Protein AF-A0A0F7PPX7-F1 (afdb_monomer)

Mean predicted aligned error: 21.43 Å

Radius of gyration: 35.52 Å; Cα contacts (8 Å, |Δi|>4): 28; chains: 1; bounding box: 47×93×106 Å

Secondary structure (DSSP, 8-state):
-----------------SS---HHHHHHHHHHHHHH-------------------------HHHHHHHHHHHHHHHHHHHHHHHHHHHHTT--SHHHHHHHHHHHHHHHHHHHHHHHHHHHHHHHHHHS--HHHHHHHHHHHHHHHHHHHHHHHHHHHHHHHHSS------------------------------

Structure (mmCIF, N/CA/C/O backbone):
data_AF-A0A0F7PPX7-F1
#
_entry.id   AF-A0A0F7PPX7-F1
#
loop_
_atom_site.group_PDB
_atom_site.id
_atom_site.type_symbol
_atom_site.label_atom_id
_atom_site.label_alt_id
_atom_site.label_comp_id
_atom_site.label_asym_id
_atom_site.label_entity_id
_atom_site.label_seq_id
_atom_site.pdbx_PDB_ins_code
_atom_site.Cartn_x
_atom_site.Cartn_y
_atom_site.Cartn_z
_atom_site.occupancy
_atom_site.B_iso_or_equiv
_atom_site.auth_seq_id
_atom_site.auth_comp_id
_atom_site.auth_asym_id
_atom_site.auth_atom_id
_atom_site.pdbx_PDB_model_num
ATOM 1 N N . MET A 1 1 ? 15.860 50.942 57.087 1.00 49.59 1 MET A N 1
ATOM 2 C CA . MET A 1 1 ? 14.834 50.223 56.306 1.00 49.59 1 MET A CA 1
ATOM 3 C C . MET A 1 1 ? 15.191 48.753 56.394 1.00 49.59 1 MET A C 1
ATOM 5 O O . MET A 1 1 ? 16.258 48.374 55.940 1.00 49.59 1 MET A O 1
ATOM 9 N N . THR A 1 2 ? 14.396 48.013 57.157 1.00 43.47 2 THR A N 1
ATOM 10 C CA . THR A 1 2 ? 14.582 46.624 57.598 1.00 43.47 2 THR A CA 1
ATOM 11 C C . THR A 1 2 ? 14.186 45.621 56.508 1.00 43.47 2 THR A C 1
ATOM 13 O O . THR A 1 2 ? 13.181 45.823 55.832 1.00 43.47 2 THR A O 1
ATOM 16 N N . GLU A 1 3 ? 14.984 44.558 56.364 1.00 50.16 3 GLU A N 1
ATOM 17 C CA . GLU A 1 3 ? 14.706 43.307 55.626 1.00 50.16 3 GLU A CA 1
ATOM 18 C C . GLU A 1 3 ? 13.514 42.525 56.256 1.00 50.16 3 GLU A C 1
ATOM 20 O O . GLU A 1 3 ? 12.959 43.005 57.249 1.00 50.16 3 GLU A O 1
ATOM 25 N N . PRO A 1 4 ? 13.224 41.244 55.919 1.00 62.56 4 PRO A N 1
ATOM 26 C CA . PRO A 1 4 ? 13.108 40.507 54.643 1.00 62.56 4 PRO A CA 1
ATOM 27 C C . PRO A 1 4 ? 11.756 39.729 54.549 1.00 62.56 4 PRO A C 1
ATOM 29 O O . PRO A 1 4 ? 11.087 39.496 55.550 1.00 62.56 4 PRO A O 1
ATOM 32 N N . PHE A 1 5 ? 11.389 39.206 53.375 1.00 45.06 5 PHE A N 1
ATOM 33 C CA . PHE A 1 5 ? 10.468 38.055 53.235 1.00 45.06 5 PHE A CA 1
ATOM 34 C C . PHE A 1 5 ? 11.113 37.110 52.202 1.00 45.06 5 PHE A C 1
ATOM 36 O O . PHE A 1 5 ? 11.475 37.561 51.122 1.00 45.06 5 PHE A O 1
ATOM 43 N N . GLY A 1 6 ? 11.437 35.841 52.475 1.00 41.47 6 GLY A N 1
ATOM 44 C CA . GLY A 1 6 ? 10.653 34.832 53.194 1.00 41.47 6 GLY A CA 1
ATOM 45 C C . GLY A 1 6 ? 9.751 34.134 52.168 1.00 41.47 6 GLY A C 1
ATOM 46 O O . GLY A 1 6 ? 8.756 34.711 51.762 1.00 41.47 6 GLY A O 1
ATOM 47 N N . CYS A 1 7 ? 10.211 33.055 51.530 1.00 36.91 7 CYS A N 1
ATOM 48 C CA . CYS A 1 7 ? 9.999 31.652 51.920 1.00 36.91 7 CYS A CA 1
ATOM 49 C C . CYS A 1 7 ? 8.775 31.017 51.225 1.00 36.91 7 CYS A C 1
ATOM 51 O O . CYS A 1 7 ? 7.658 31.480 51.395 1.00 36.91 7 CYS A O 1
ATOM 53 N N . ALA A 1 8 ? 9.065 29.936 50.487 1.00 42.56 8 ALA A N 1
ATOM 54 C CA . ALA A 1 8 ? 8.255 28.746 50.203 1.00 42.56 8 ALA A CA 1
ATOM 55 C C . ALA A 1 8 ? 6.807 28.891 49.694 1.00 42.56 8 ALA A C 1
ATOM 57 O O . ALA A 1 8 ? 5.928 29.393 50.378 1.00 42.56 8 ALA A O 1
ATOM 58 N N . ALA A 1 9 ? 6.508 28.225 48.576 1.00 41.75 9 ALA A N 1
ATOM 59 C CA . ALA A 1 9 ? 5.820 26.925 48.603 1.00 41.75 9 ALA A CA 1
ATOM 60 C C . ALA A 1 9 ? 5.460 26.483 47.178 1.00 41.75 9 ALA A C 1
ATOM 62 O O . ALA A 1 9 ? 5.083 27.289 46.331 1.00 41.75 9 ALA A O 1
ATOM 63 N N . GLY A 1 10 ? 5.610 25.182 46.928 1.00 43.91 10 GLY A N 1
ATOM 64 C CA . GLY A 1 10 ? 5.369 24.541 45.645 1.00 43.91 10 GLY A CA 1
ATOM 65 C C . GLY A 1 10 ? 3.962 24.781 45.108 1.00 43.91 10 GLY A C 1
ATOM 66 O O . GLY A 1 10 ? 2.959 24.492 45.762 1.00 43.91 10 GLY A O 1
ATOM 67 N N . ALA A 1 11 ? 3.908 25.253 43.867 1.00 44.56 11 ALA A N 1
ATOM 68 C CA . ALA A 1 11 ? 2.702 25.233 43.068 1.00 44.56 11 ALA A CA 1
ATOM 69 C C . ALA A 1 11 ? 2.398 23.784 42.651 1.00 44.56 11 ALA A C 1
ATOM 71 O O . ALA A 1 11 ? 2.952 23.249 41.698 1.00 44.56 11 ALA A O 1
ATOM 72 N N . MET A 1 12 ? 1.519 23.164 43.433 1.00 45.56 12 MET A N 1
ATOM 73 C CA . MET A 1 12 ? 0.316 22.504 42.930 1.00 45.56 12 MET A CA 1
ATOM 74 C C . MET A 1 12 ? 0.502 21.432 41.847 1.00 45.56 12 MET A C 1
ATOM 76 O O . MET A 1 12 ? 0.027 21.566 40.725 1.00 45.56 12 MET A O 1
ATOM 80 N N . LEU A 1 13 ? 1.013 20.269 42.259 1.00 44.41 13 LEU A N 1
ATOM 81 C CA . LEU A 1 13 ? 0.450 18.999 41.789 1.00 44.41 13 LEU A CA 1
ATOM 82 C C . LEU A 1 13 ? -0.869 18.765 42.541 1.00 44.41 13 LEU A C 1
ATOM 84 O O . LEU A 1 13 ? -0.959 17.949 43.454 1.00 44.41 13 LEU A O 1
ATOM 88 N N . SER A 1 14 ? -1.881 19.564 42.203 1.00 41.38 14 SER A N 1
ATOM 89 C CA . SER A 1 14 ? -3.249 19.346 42.658 1.00 41.38 14 SER A CA 1
ATOM 90 C C . SER A 1 14 ? -3.849 18.276 41.748 1.00 41.38 14 SER A C 1
ATOM 92 O O . SER A 1 14 ? -4.327 18.558 40.652 1.00 41.38 14 SER A O 1
ATOM 94 N N . GLY A 1 15 ? -3.713 17.013 42.156 1.00 45.09 15 GLY A N 1
ATOM 95 C CA . GLY A 1 15 ? -4.536 15.947 41.597 1.00 45.09 15 GLY A CA 1
ATOM 96 C C . GLY A 1 15 ? -6.001 16.246 41.929 1.00 45.09 15 GLY A C 1
ATOM 97 O O . GLY A 1 15 ? -6.271 16.612 43.074 1.00 45.09 15 GLY A O 1
ATOM 98 N N . PRO A 1 16 ? -6.941 16.132 40.976 1.00 51.34 16 PRO A N 1
ATOM 99 C CA . PRO A 1 16 ? -8.336 16.391 41.279 1.00 51.34 16 PRO A CA 1
ATOM 100 C C . PRO A 1 16 ? -8.866 15.319 42.236 1.00 51.34 16 PRO A C 1
ATOM 102 O O . PRO A 1 16 ? -8.587 14.123 42.089 1.00 51.34 16 PRO A O 1
ATOM 105 N N . ASP A 1 17 ? -9.591 15.816 43.233 1.00 47.56 17 ASP A N 1
ATOM 106 C CA . ASP A 1 17 ? -10.259 15.127 44.328 1.00 47.56 17 ASP A CA 1
ATOM 107 C C . ASP A 1 17 ? -10.767 13.718 43.993 1.00 47.56 17 ASP A C 1
ATOM 109 O O . ASP A 1 17 ? -11.531 13.491 43.055 1.00 47.56 17 ASP A O 1
ATOM 113 N N . ARG A 1 18 ? -10.386 12.753 44.837 1.00 52.31 18 ARG A N 1
ATOM 114 C CA . ARG A 1 18 ? -10.952 11.393 44.863 1.00 52.31 18 ARG A CA 1
ATOM 115 C C . ARG A 1 18 ? -12.233 11.295 45.704 1.00 52.31 18 ARG A C 1
ATOM 117 O O . ARG A 1 18 ? -12.802 10.215 45.814 1.00 52.31 18 ARG A O 1
ATOM 124 N N . SER A 1 19 ? -12.677 12.388 46.316 1.00 48.47 19 SER A N 1
ATOM 125 C CA . SER A 1 19 ? -13.784 12.420 47.271 1.00 48.47 19 SER A CA 1
ATOM 126 C C . SER A 1 19 ? -15.005 13.106 46.664 1.00 48.47 19 SER A C 1
ATOM 128 O O . SER A 1 19 ? -15.163 14.315 46.802 1.00 48.47 19 SER A O 1
ATOM 130 N N . GLY A 1 20 ? -15.868 12.344 45.989 1.00 51.75 20 GLY A N 1
ATOM 131 C CA . GLY A 1 20 ? -17.173 12.860 45.559 1.00 51.75 20 GLY A CA 1
ATOM 132 C C . GLY A 1 20 ? -17.738 12.312 44.254 1.00 51.75 20 GLY A C 1
ATOM 133 O O . GLY A 1 20 ? -18.811 12.755 43.864 1.00 51.75 20 GLY A O 1
ATOM 134 N N . LEU A 1 21 ? -17.064 11.377 43.577 1.00 53.59 21 LEU A N 1
ATOM 135 C CA . LEU A 1 21 ? -17.690 10.687 42.449 1.00 53.59 21 LEU A CA 1
ATOM 136 C C . LEU A 1 21 ? -18.801 9.790 42.996 1.00 53.59 21 LEU A C 1
ATOM 138 O O . LEU A 1 21 ? -18.541 8.849 43.748 1.00 53.59 21 LEU A O 1
ATOM 142 N N . ASP A 1 22 ? -20.033 10.128 42.639 1.00 69.38 22 ASP A N 1
ATOM 143 C CA . ASP A 1 22 ? -21.164 9.226 42.734 1.00 69.38 22 ASP A CA 1
ATOM 144 C C . ASP A 1 22 ? -20.874 7.941 41.942 1.00 69.38 22 ASP A C 1
ATOM 146 O O . ASP A 1 22 ? -20.002 7.887 41.070 1.00 69.38 22 ASP A O 1
ATOM 150 N N . GLU A 1 23 ? -21.584 6.864 42.272 1.00 67.88 23 GLU A N 1
ATOM 151 C CA . GLU A 1 23 ? -21.389 5.556 41.635 1.00 67.88 23 GLU A CA 1
ATOM 152 C C . GLU A 1 23 ? -21.507 5.646 40.102 1.00 67.88 23 GLU A C 1
ATOM 154 O O . GLU A 1 23 ? -20.736 5.016 39.378 1.00 67.88 23 GLU A O 1
ATOM 159 N N . ALA A 1 24 ? -22.381 6.530 39.609 1.00 70.00 24 ALA A N 1
ATOM 160 C CA . ALA A 1 24 ? -22.516 6.854 38.193 1.00 70.00 24 ALA A CA 1
ATOM 161 C C . ALA A 1 24 ? -21.246 7.497 37.599 1.00 70.00 24 ALA A C 1
ATOM 163 O O . ALA A 1 24 ? -20.754 7.030 36.571 1.00 70.00 24 ALA A O 1
ATOM 164 N N . GLY A 1 25 ? -20.657 8.502 38.257 1.00 74.94 25 GLY A N 1
ATOM 165 C CA . GLY A 1 25 ? -19.408 9.127 37.817 1.00 74.94 25 GLY A CA 1
ATOM 166 C C . GLY A 1 25 ? -18.203 8.180 37.860 1.00 74.94 25 GLY A C 1
ATOM 167 O O . GLY A 1 25 ? -17.293 8.286 37.033 1.00 74.94 25 GLY A O 1
ATOM 168 N N . LEU A 1 26 ? -18.197 7.210 38.781 1.00 80.81 26 LEU A N 1
ATOM 169 C CA . LEU A 1 26 ? -17.175 6.162 38.814 1.00 80.81 26 LEU A CA 1
ATOM 170 C C . LEU A 1 26 ? -17.301 5.216 37.610 1.00 80.81 26 LEU A C 1
ATOM 172 O O . LEU A 1 26 ? -16.290 4.888 36.987 1.00 80.81 26 LEU A O 1
ATOM 176 N N . ILE A 1 27 ? -18.528 4.810 37.265 1.00 74.00 27 ILE A N 1
ATOM 177 C CA . ILE A 1 27 ? -18.821 3.959 36.103 1.00 74.00 27 ILE A CA 1
ATOM 178 C C . ILE A 1 27 ? -18.429 4.671 34.808 1.00 74.00 27 ILE A C 1
ATOM 180 O O . ILE A 1 27 ? -17.763 4.071 33.968 1.00 74.00 27 ILE A O 1
ATOM 184 N N . ASP A 1 28 ? -18.772 5.949 34.663 1.00 76.75 28 ASP A N 1
ATOM 185 C CA . ASP A 1 28 ? -18.432 6.729 33.471 1.00 76.75 28 ASP A CA 1
ATOM 186 C C . ASP A 1 28 ? -16.924 6.842 33.270 1.00 76.75 28 ASP A C 1
ATOM 188 O O . ASP A 1 28 ? -16.418 6.607 32.170 1.00 76.75 28 ASP A O 1
ATOM 192 N N . ARG A 1 29 ? -16.181 7.080 34.352 1.00 77.12 29 ARG A N 1
ATOM 193 C CA . ARG A 1 29 ? -14.719 7.080 34.312 1.00 77.12 29 ARG A CA 1
ATOM 194 C C . ARG A 1 29 ? -14.150 5.707 33.958 1.00 77.12 29 ARG A C 1
ATOM 196 O O . ARG A 1 29 ? -13.167 5.622 33.226 1.00 77.12 29 ARG A O 1
ATOM 203 N N . LEU A 1 30 ? -14.734 4.627 34.475 1.00 81.31 30 LEU A N 1
ATOM 204 C CA . LEU A 1 30 ? -14.277 3.266 34.189 1.00 81.31 30 LEU A CA 1
ATOM 205 C C . LEU A 1 30 ? -14.528 2.894 32.724 1.00 81.31 30 LEU A C 1
ATOM 207 O O . LEU A 1 30 ? -13.676 2.287 32.085 1.00 81.31 30 LEU A O 1
ATOM 211 N N . VAL A 1 31 ? -15.666 3.317 32.180 1.00 80.56 31 VAL A N 1
ATOM 212 C CA . VAL A 1 31 ? -16.025 3.165 30.769 1.00 80.56 31 VAL A CA 1
ATOM 213 C C . VAL A 1 31 ? -15.066 3.950 29.874 1.00 80.56 31 VAL A C 1
ATOM 215 O O . VAL A 1 31 ? -14.591 3.403 28.881 1.00 80.56 31 VAL A O 1
ATOM 218 N N . GLU A 1 32 ? -14.729 5.194 30.227 1.00 81.31 32 GLU A N 1
ATOM 219 C CA . GLU A 1 32 ? -13.718 5.970 29.499 1.00 81.31 32 GLU A CA 1
ATOM 220 C C . GLU A 1 32 ? -12.344 5.301 29.535 1.00 81.31 32 GLU A C 1
ATOM 222 O O . GLU A 1 32 ? -11.688 5.202 28.500 1.00 81.31 32 GLU A O 1
ATOM 227 N N . LEU A 1 33 ? -11.925 4.783 30.693 1.00 81.75 33 LEU A N 1
ATOM 228 C CA . LEU A 1 33 ? -10.658 4.066 30.825 1.00 81.75 33 LEU A CA 1
ATOM 229 C C . LEU A 1 33 ? -10.640 2.783 29.987 1.00 81.75 33 LEU A C 1
ATOM 231 O O . LEU A 1 33 ? -9.661 2.536 29.295 1.00 81.75 33 LEU A O 1
ATOM 235 N N . VAL A 1 34 ? -11.718 1.995 29.994 1.00 79.31 34 VAL A N 1
ATOM 236 C CA . VAL A 1 34 ? -11.830 0.766 29.188 1.00 79.31 34 VAL A CA 1
ATOM 237 C C . VAL A 1 34 ? -11.832 1.071 27.690 1.00 79.31 34 VAL A C 1
ATOM 239 O O . VAL A 1 34 ? -11.237 0.331 26.917 1.00 79.31 34 VAL A O 1
ATOM 242 N N . LEU A 1 35 ? -12.454 2.174 27.274 1.00 77.19 35 LEU A N 1
ATOM 243 C CA . LEU A 1 35 ? -12.458 2.618 25.879 1.00 77.19 35 LEU A CA 1
ATOM 244 C C . LEU A 1 35 ? -11.145 3.243 25.416 1.00 77.19 35 LEU A C 1
ATOM 246 O O . LEU A 1 35 ? -10.868 3.252 24.218 1.00 77.19 35 LEU A O 1
ATOM 250 N N . ALA A 1 36 ? -10.373 3.802 26.343 1.00 77.19 36 ALA A N 1
ATOM 251 C CA . ALA A 1 36 ? -9.047 4.342 26.079 1.00 77.19 36 ALA A CA 1
ATOM 252 C C . ALA A 1 36 ? -7.972 3.247 25.998 1.00 77.19 36 ALA A C 1
ATOM 254 O O . ALA A 1 36 ? -6.875 3.509 25.507 1.00 77.19 36 ALA A O 1
ATOM 255 N N . LEU A 1 37 ? -8.267 2.029 26.462 1.00 72.25 37 LEU A N 1
ATOM 256 C CA . LEU A 1 37 ? -7.392 0.882 26.266 1.00 72.25 37 LEU A CA 1
ATOM 257 C C . LEU A 1 37 ? -7.496 0.424 24.808 1.00 72.25 37 LEU A C 1
ATOM 259 O O . LEU A 1 37 ? -8.439 -0.263 24.414 1.00 72.25 37 LEU A O 1
ATOM 263 N N . GLU A 1 38 ? -6.498 0.788 24.003 1.00 55.09 38 GLU A N 1
ATOM 264 C CA . GLU A 1 38 ? -6.235 0.073 22.757 1.00 55.09 38 GLU A CA 1
ATOM 265 C C . GLU A 1 38 ? -6.042 -1.420 23.076 1.00 55.09 38 GLU A C 1
ATOM 267 O O . GLU A 1 38 ? -5.430 -1.752 24.100 1.00 55.09 38 GLU A O 1
ATOM 272 N N . PRO A 1 39 ? -6.562 -2.347 22.251 1.00 53.06 39 PRO A N 1
ATOM 273 C CA . PRO A 1 39 ? -6.339 -3.763 22.478 1.00 53.06 39 PRO A CA 1
ATOM 274 C C . PRO A 1 39 ? -4.838 -4.034 22.400 1.00 53.06 39 PRO A C 1
ATOM 276 O O . PRO A 1 39 ? -4.240 -3.996 21.326 1.00 53.06 39 PRO A O 1
ATOM 279 N N . VAL A 1 40 ? -4.230 -4.309 23.554 1.00 46.12 40 VAL A N 1
ATOM 280 C CA . VAL A 1 40 ? -2.853 -4.783 23.627 1.00 46.12 40 VAL A CA 1
ATOM 281 C C . VAL A 1 40 ? -2.818 -6.110 22.884 1.00 46.12 40 VAL A C 1
ATOM 283 O O . VAL A 1 40 ? -3.388 -7.105 23.335 1.00 46.12 40 VAL A O 1
ATOM 286 N N . GLU A 1 41 ? -2.161 -6.134 21.727 1.00 49.94 41 GLU A N 1
ATOM 287 C CA . GLU A 1 41 ? -1.720 -7.381 21.119 1.00 49.94 41 GLU A CA 1
ATOM 288 C C . GLU A 1 41 ? -0.767 -8.044 22.116 1.00 49.94 41 GLU A C 1
ATOM 290 O O . GLU A 1 41 ? 0.419 -7.716 22.179 1.00 49.94 41 GLU A O 1
ATOM 295 N N . ILE A 1 42 ? -1.284 -8.965 22.935 1.00 47.66 42 ILE A N 1
ATOM 296 C CA . ILE A 1 42 ? -0.459 -9.841 23.764 1.00 47.66 42 ILE A CA 1
ATOM 297 C C . ILE A 1 42 ? 0.259 -10.778 22.794 1.00 47.66 42 ILE A C 1
ATOM 299 O O . ILE A 1 42 ? -0.177 -11.896 22.516 1.00 47.66 42 ILE A O 1
ATOM 303 N N . LYS A 1 43 ? 1.367 -10.296 22.233 1.00 44.19 43 LYS A N 1
ATOM 304 C CA . LYS A 1 43 ? 2.364 -11.142 21.600 1.00 44.19 43 LYS A CA 1
ATOM 305 C C . LYS A 1 43 ? 2.883 -12.053 22.702 1.00 44.19 43 LYS A C 1
ATOM 307 O O . LYS A 1 43 ? 3.613 -11.619 23.587 1.00 44.19 43 LYS A O 1
ATOM 312 N N . GLN A 1 44 ? 2.487 -13.321 22.656 1.00 45.16 44 GLN A N 1
ATOM 313 C CA . GLN A 1 44 ? 3.229 -14.396 23.299 1.00 45.16 44 GLN A CA 1
ATOM 314 C C . GLN A 1 44 ? 4.618 -14.444 22.645 1.00 45.16 44 GLN A C 1
ATOM 316 O O . GLN A 1 44 ? 4.854 -15.208 21.715 1.00 45.16 44 GLN A O 1
ATOM 321 N N . GLN A 1 45 ? 5.522 -13.564 23.063 1.00 38.72 45 GLN A N 1
ATOM 322 C CA . GLN A 1 45 ? 6.930 -13.632 22.711 1.00 38.72 45 GLN A CA 1
ATOM 323 C C . GLN A 1 45 ? 7.688 -13.994 23.976 1.00 38.72 45 GLN A C 1
ATOM 325 O O . GLN A 1 45 ? 7.671 -13.273 24.971 1.00 38.72 45 GLN A O 1
ATOM 330 N N . GLY A 1 46 ? 8.251 -15.200 23.922 1.00 38.09 46 GLY A N 1
ATOM 331 C CA . GLY A 1 46 ? 9.087 -15.773 24.955 1.00 38.09 46 GLY A CA 1
ATOM 332 C C . GLY A 1 46 ? 10.277 -14.883 25.288 1.00 38.09 46 GLY A C 1
ATOM 333 O O . GLY A 1 46 ? 10.699 -14.040 24.499 1.00 38.09 46 GLY A O 1
ATOM 334 N N . ALA A 1 47 ? 10.764 -15.118 26.499 1.00 45.38 47 ALA A N 1
ATOM 335 C CA . ALA A 1 47 ? 11.927 -14.512 27.105 1.00 45.38 47 ALA A CA 1
ATOM 336 C C . ALA A 1 47 ? 13.108 -14.366 26.136 1.00 45.38 47 ALA A C 1
ATOM 338 O O . ALA A 1 47 ? 13.570 -15.359 25.581 1.00 45.38 47 ALA A O 1
ATOM 339 N N . ASP A 1 48 ? 13.633 -13.148 26.030 1.00 38.53 48 ASP A N 1
ATOM 340 C CA . ASP A 1 48 ? 15.063 -12.943 26.225 1.00 38.53 48 ASP A CA 1
ATOM 341 C C . ASP A 1 48 ? 15.339 -11.529 26.758 1.00 38.53 48 ASP A C 1
ATOM 343 O O . ASP A 1 48 ? 14.528 -10.610 26.634 1.00 38.53 48 ASP A O 1
ATOM 347 N N . GLU A 1 49 ? 16.450 -11.429 27.464 1.00 43.78 49 GLU A N 1
ATOM 348 C CA . GLU A 1 49 ? 16.719 -10.552 28.596 1.00 43.78 49 GLU A CA 1
ATOM 349 C C . GLU A 1 49 ? 17.320 -9.179 28.213 1.00 43.78 49 GLU A C 1
ATOM 351 O O . GLU A 1 49 ? 18.122 -9.063 27.295 1.00 43.78 49 GLU A O 1
ATOM 356 N N . ALA A 1 50 ? 16.922 -8.157 28.986 1.00 47.75 50 ALA A N 1
ATOM 357 C CA . ALA A 1 50 ? 17.605 -6.903 29.345 1.00 47.75 50 ALA A CA 1
ATOM 358 C C . ALA A 1 50 ? 18.344 -6.045 28.288 1.00 47.75 50 ALA A C 1
ATOM 360 O O . ALA A 1 50 ? 19.440 -6.383 27.865 1.00 47.75 50 ALA A O 1
ATOM 361 N N . THR A 1 51 ? 17.868 -4.799 28.107 1.00 40.72 51 THR A N 1
ATOM 362 C CA . THR A 1 5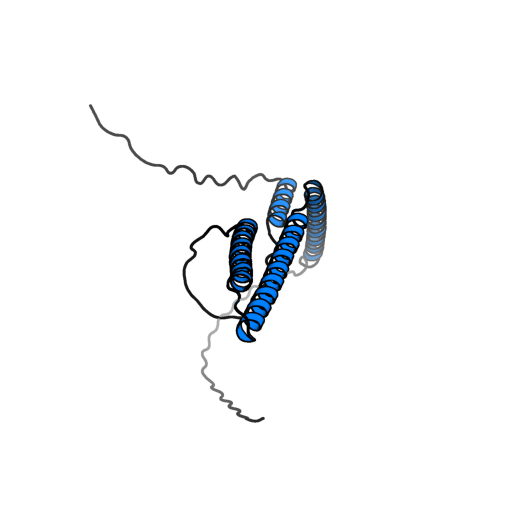1 ? 18.657 -3.569 28.377 1.00 40.72 51 THR A CA 1
ATOM 363 C C . THR A 1 51 ? 17.751 -2.335 28.545 1.00 40.72 51 THR A C 1
ATOM 365 O O . THR A 1 51 ? 17.082 -1.917 27.608 1.00 40.72 51 THR A O 1
ATOM 368 N N . ASP A 1 52 ? 17.748 -1.807 29.770 1.00 40.00 52 ASP A N 1
ATOM 369 C CA . ASP A 1 52 ? 17.871 -0.404 30.211 1.00 40.00 52 ASP A CA 1
ATOM 370 C C . ASP A 1 52 ? 17.175 0.771 29.465 1.00 40.00 52 ASP A C 1
ATOM 372 O O . ASP A 1 52 ? 17.505 1.108 28.330 1.00 40.00 52 ASP A O 1
ATOM 376 N N . GLY A 1 53 ? 16.317 1.492 30.210 1.00 33.81 53 GLY A N 1
ATOM 377 C CA . GLY A 1 53 ? 15.999 2.920 30.021 1.00 33.81 53 GLY A CA 1
ATOM 378 C C . GLY A 1 53 ? 14.652 3.285 29.361 1.00 33.81 53 GLY A C 1
ATOM 379 O O . GLY A 1 53 ? 14.504 3.124 28.150 1.00 33.81 53 GLY A O 1
ATOM 380 N N . PRO A 1 54 ? 13.678 3.892 30.082 1.00 44.44 54 PRO A N 1
ATOM 381 C CA . PRO A 1 54 ? 12.470 4.427 29.466 1.00 44.44 54 PRO A CA 1
ATOM 382 C C . PRO A 1 54 ? 12.764 5.819 28.898 1.00 44.44 54 PRO A C 1
ATOM 384 O O . PRO A 1 54 ? 12.519 6.842 29.539 1.00 44.44 54 PRO A O 1
ATOM 387 N N . VAL A 1 55 ? 13.274 5.883 27.670 1.00 47.19 55 VAL A N 1
ATOM 388 C CA . VAL A 1 55 ? 13.057 7.085 26.865 1.00 47.19 55 VAL A CA 1
ATOM 389 C C . VAL A 1 55 ? 11.644 6.953 26.313 1.00 47.19 55 VAL A C 1
ATOM 391 O O . VAL A 1 55 ? 11.417 6.208 25.362 1.00 47.19 55 VAL A O 1
ATOM 394 N N . SER A 1 56 ? 10.686 7.647 26.933 1.00 51.84 56 SER A N 1
ATOM 395 C CA . SER A 1 56 ? 9.382 7.927 26.322 1.00 51.84 56 SER A CA 1
ATOM 396 C C . SER A 1 56 ? 9.606 8.745 25.052 1.00 51.84 56 SER A C 1
ATOM 398 O O . SER A 1 56 ? 9.481 9.968 25.045 1.00 51.84 56 SER A O 1
ATOM 400 N N . ALA A 1 57 ? 9.984 8.072 23.970 1.00 50.03 57 ALA A N 1
ATOM 401 C CA . ALA A 1 57 ? 9.772 8.585 22.636 1.00 50.03 57 ALA A CA 1
ATOM 402 C C . ALA A 1 57 ? 8.256 8.541 22.382 1.00 50.03 57 ALA A C 1
ATOM 404 O O . ALA A 1 57 ? 7.625 7.531 22.709 1.00 50.03 57 ALA A O 1
ATOM 405 N N . PRO A 1 58 ? 7.647 9.609 21.838 1.00 47.78 58 PRO A N 1
ATOM 406 C CA . PRO A 1 58 ? 6.263 9.538 21.398 1.00 47.78 58 PRO A CA 1
ATOM 407 C C . PRO A 1 58 ? 6.163 8.385 20.400 1.00 47.78 58 PRO A C 1
ATOM 409 O O . PRO A 1 58 ? 6.897 8.363 19.410 1.00 47.78 58 PRO A O 1
ATOM 412 N N . VAL A 1 59 ? 5.308 7.405 20.698 1.00 57.44 59 VAL A N 1
ATOM 413 C CA . VAL A 1 59 ? 4.996 6.319 19.769 1.00 57.44 59 VAL A CA 1
ATOM 414 C C . VAL A 1 59 ? 4.519 6.999 18.484 1.00 57.44 59 VAL A C 1
ATOM 416 O O . VAL A 1 59 ? 3.523 7.723 18.537 1.00 57.44 59 VAL A O 1
ATOM 419 N N . PRO A 1 60 ? 5.256 6.886 17.365 1.00 54.06 60 PRO A N 1
ATOM 420 C CA . PRO A 1 60 ? 4.863 7.551 16.137 1.00 54.06 60 PRO A CA 1
ATOM 421 C C . PRO A 1 60 ? 3.497 7.013 15.737 1.00 54.06 60 PRO A C 1
ATOM 423 O O . PRO A 1 60 ? 3.303 5.797 15.667 1.00 54.06 60 PRO A O 1
ATOM 426 N N . GLU A 1 61 ? 2.555 7.922 15.501 1.00 55.50 61 GLU A N 1
ATOM 427 C CA . GLU A 1 61 ? 1.225 7.544 15.046 1.00 55.50 61 GLU A CA 1
ATOM 428 C C . GLU A 1 61 ? 1.367 6.640 13.806 1.00 55.50 61 GLU A C 1
ATOM 430 O O . GLU A 1 61 ? 2.133 6.967 12.887 1.00 55.50 61 GLU A O 1
ATOM 435 N N . PRO A 1 62 ? 0.669 5.490 13.757 1.00 62.22 62 PRO A N 1
ATOM 436 C CA . PRO A 1 62 ? 0.849 4.481 12.705 1.00 62.22 62 PRO A CA 1
ATOM 437 C C . PRO A 1 62 ? 0.597 5.044 11.295 1.00 62.22 62 PRO A C 1
ATOM 439 O O . PRO A 1 62 ? 1.134 4.554 10.299 1.00 62.22 62 PRO A O 1
ATOM 442 N N . THR A 1 63 ? -0.164 6.133 11.210 1.00 66.44 63 THR A N 1
ATOM 443 C CA . THR A 1 63 ? -0.450 6.905 10.000 1.00 66.44 63 THR A CA 1
ATOM 444 C C . THR A 1 63 ? 0.792 7.592 9.422 1.00 66.44 63 THR A C 1
ATOM 446 O O . THR A 1 63 ? 1.026 7.497 8.217 1.00 66.44 63 THR A O 1
ATOM 449 N N . LEU A 1 64 ? 1.635 8.211 10.256 1.00 73.62 64 LEU A N 1
ATOM 450 C CA . LEU A 1 64 ? 2.829 8.946 9.816 1.00 73.62 64 LEU A CA 1
ATOM 451 C C . LEU A 1 64 ? 3.904 8.009 9.251 1.00 73.62 64 LEU A C 1
ATOM 453 O O . LEU A 1 64 ? 4.575 8.335 8.266 1.00 73.62 64 LEU A O 1
ATOM 457 N N . LEU A 1 65 ? 4.041 6.815 9.837 1.00 81.25 65 LEU A N 1
ATOM 458 C CA . LEU A 1 65 ? 4.920 5.771 9.310 1.00 81.25 65 LEU A CA 1
ATOM 459 C C . LEU A 1 65 ? 4.420 5.265 7.953 1.00 81.25 65 LEU A C 1
ATOM 461 O O . LEU A 1 65 ? 5.200 5.217 7.003 1.00 81.25 65 LEU A O 1
ATOM 465 N N . ALA A 1 66 ? 3.121 4.974 7.826 1.00 84.38 66 ALA A N 1
ATOM 466 C CA . ALA A 1 66 ? 2.523 4.531 6.568 1.00 84.38 66 ALA A CA 1
ATOM 467 C C . ALA A 1 66 ? 2.677 5.571 5.439 1.00 84.38 66 ALA A C 1
ATOM 469 O O . ALA A 1 66 ? 2.963 5.213 4.295 1.00 84.38 66 ALA A O 1
ATOM 470 N N . GLU A 1 67 ? 2.539 6.863 5.745 1.00 88.06 67 GLU A N 1
ATOM 471 C CA . GLU A 1 67 ? 2.773 7.950 4.786 1.00 88.06 67 GLU A CA 1
ATOM 472 C C . GLU A 1 67 ? 4.239 8.055 4.353 1.00 88.06 67 GLU A C 1
ATOM 474 O O . GLU A 1 67 ? 4.524 8.234 3.165 1.00 88.06 67 GLU A O 1
ATOM 479 N N . SER A 1 68 ? 5.173 7.919 5.296 1.00 89.38 68 SER A N 1
ATOM 480 C CA . SER A 1 68 ? 6.609 7.887 5.003 1.00 89.38 68 SER A CA 1
ATOM 481 C C . SER A 1 68 ? 6.965 6.706 4.095 1.00 89.38 68 SER A C 1
ATOM 483 O O . SER A 1 68 ? 7.618 6.879 3.062 1.00 89.38 68 SER A O 1
ATOM 485 N N . THR A 1 69 ? 6.451 5.513 4.409 1.00 90.31 69 THR A N 1
ATOM 486 C CA . THR A 1 69 ? 6.639 4.316 3.584 1.00 90.31 69 THR A CA 1
ATOM 487 C C . THR A 1 69 ? 6.049 4.499 2.186 1.00 90.31 69 THR A C 1
ATOM 489 O O . THR A 1 69 ? 6.726 4.186 1.210 1.00 90.31 69 THR A O 1
ATOM 492 N N . ARG A 1 70 ? 4.850 5.082 2.046 1.00 91.75 70 ARG A N 1
ATOM 493 C CA . ARG A 1 70 ? 4.273 5.398 0.724 1.00 91.75 70 ARG A CA 1
ATOM 494 C C . ARG A 1 70 ? 5.140 6.355 -0.087 1.00 91.75 70 ARG A C 1
ATOM 496 O O . ARG A 1 70 ? 5.352 6.120 -1.272 1.00 91.75 70 ARG A O 1
ATOM 503 N N . LYS A 1 71 ? 5.670 7.415 0.533 1.00 94.31 71 LYS A N 1
ATOM 504 C CA . LYS A 1 71 ? 6.573 8.358 -0.152 1.00 94.31 71 LYS A CA 1
ATOM 505 C C . LYS A 1 71 ? 7.828 7.657 -0.666 1.00 94.31 71 LYS A C 1
ATOM 507 O O . LYS A 1 71 ? 8.234 7.896 -1.800 1.00 94.31 71 LYS A O 1
ATOM 512 N N . MET A 1 72 ? 8.416 6.781 0.142 1.00 95.44 72 MET A N 1
ATOM 513 C CA . MET A 1 72 ? 9.573 5.981 -0.257 1.00 95.44 72 MET A CA 1
ATOM 514 C C . MET A 1 72 ? 9.242 5.028 -1.418 1.00 95.44 72 MET A C 1
ATOM 516 O O . MET A 1 72 ? 9.994 4.980 -2.388 1.00 95.44 72 MET A O 1
ATOM 520 N N . LEU A 1 73 ? 8.108 4.320 -1.369 1.00 95.19 73 LEU A N 1
ATOM 521 C CA . LEU A 1 73 ? 7.667 3.430 -2.453 1.00 95.19 73 LEU A CA 1
ATOM 522 C C . LEU A 1 73 ? 7.446 4.190 -3.770 1.00 95.19 73 LEU A C 1
ATOM 524 O O . LEU A 1 73 ? 7.927 3.753 -4.817 1.00 95.19 73 LEU A O 1
ATOM 528 N N . ALA A 1 74 ? 6.833 5.375 -3.710 1.00 94.38 74 ALA A N 1
ATOM 529 C CA . ALA A 1 74 ? 6.653 6.242 -4.873 1.00 94.38 74 ALA A CA 1
ATOM 530 C C . ALA A 1 74 ? 7.993 6.711 -5.472 1.00 94.38 74 ALA A C 1
ATOM 532 O O . ALA A 1 74 ? 8.153 6.750 -6.693 1.00 94.38 74 ALA A O 1
ATOM 533 N N . GLN A 1 75 ? 8.982 7.029 -4.628 1.00 96.12 75 GLN A N 1
ATOM 534 C CA . GLN A 1 75 ? 10.334 7.368 -5.088 1.00 96.12 75 GLN A CA 1
ATOM 535 C C . GLN A 1 75 ? 11.016 6.176 -5.766 1.00 96.12 75 GLN A C 1
ATOM 537 O O . GLN A 1 75 ? 11.595 6.335 -6.840 1.00 96.12 75 GLN A O 1
ATOM 542 N N . MET A 1 76 ? 10.924 4.979 -5.179 1.00 95.31 76 MET A N 1
ATOM 543 C CA . MET A 1 76 ? 11.484 3.759 -5.770 1.00 95.31 76 MET A CA 1
ATOM 544 C C . MET A 1 76 ? 10.850 3.446 -7.127 1.00 95.31 76 MET A C 1
ATOM 546 O O . MET A 1 76 ? 11.571 3.135 -8.074 1.00 95.31 76 MET A O 1
ATOM 550 N N . ARG A 1 77 ? 9.526 3.591 -7.243 1.00 95.44 77 ARG A N 1
ATOM 551 C CA . ARG A 1 77 ? 8.795 3.448 -8.506 1.00 95.44 77 ARG A CA 1
ATOM 552 C C . ARG A 1 77 ? 9.319 4.413 -9.567 1.00 95.44 77 ARG A C 1
ATOM 554 O O . ARG A 1 77 ? 9.704 3.971 -10.642 1.00 95.44 77 ARG A O 1
ATOM 561 N N . ALA A 1 78 ? 9.441 5.700 -9.238 1.00 96.38 78 ALA A N 1
ATOM 562 C CA . ALA A 1 78 ? 9.946 6.708 -10.170 1.00 96.38 78 ALA A CA 1
ATOM 563 C C . ALA A 1 78 ? 11.382 6.422 -10.649 1.00 96.38 78 ALA A C 1
ATOM 565 O O . ALA A 1 78 ? 11.707 6.650 -11.815 1.00 96.38 78 ALA A O 1
ATOM 566 N N . VAL A 1 79 ? 12.248 5.912 -9.765 1.00 97.38 79 VAL A N 1
ATOM 567 C CA . VAL A 1 79 ? 13.604 5.487 -10.140 1.00 97.38 79 VAL A CA 1
ATOM 568 C C . VAL A 1 79 ? 13.544 4.294 -11.093 1.00 97.38 79 VAL A C 1
ATOM 570 O O . VAL A 1 79 ? 14.168 4.338 -12.147 1.00 97.38 79 VAL A O 1
ATOM 573 N N . LEU A 1 80 ? 12.771 3.260 -10.765 1.00 94.62 80 LEU A N 1
ATOM 574 C CA . LEU A 1 80 ? 12.646 2.054 -11.587 1.00 94.62 80 LEU A CA 1
ATOM 575 C C . LEU A 1 80 ? 12.032 2.337 -12.965 1.00 94.62 80 LEU A C 1
ATOM 577 O O . LEU A 1 80 ? 12.525 1.812 -13.961 1.00 94.62 80 LEU A O 1
ATOM 581 N N . ASP A 1 81 ? 11.030 3.213 -13.042 1.00 93.88 81 ASP A N 1
ATOM 582 C CA . ASP A 1 81 ? 10.429 3.652 -14.306 1.00 93.88 81 ASP A CA 1
ATOM 583 C C . ASP A 1 81 ? 11.452 4.390 -15.179 1.00 93.88 81 ASP A C 1
ATOM 585 O O . ASP A 1 81 ? 11.538 4.170 -16.390 1.00 93.88 81 ASP A O 1
ATOM 589 N N . ARG A 1 82 ? 12.288 5.233 -14.561 1.00 95.00 82 ARG A N 1
ATOM 590 C CA . ARG A 1 82 ? 13.372 5.927 -15.260 1.00 95.00 82 ARG A CA 1
ATOM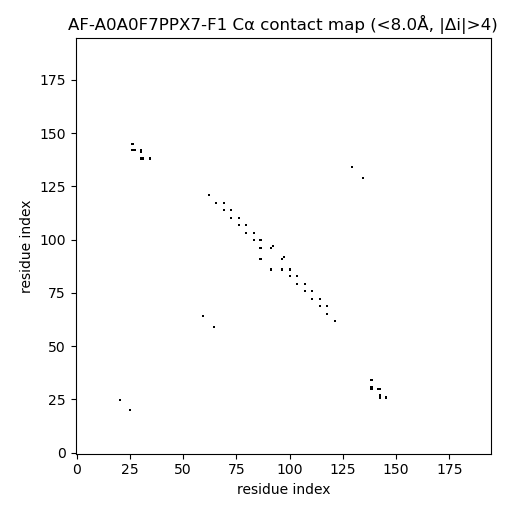 591 C C . ARG A 1 82 ? 14.443 4.960 -15.757 1.00 95.00 82 ARG A C 1
ATOM 593 O O . ARG A 1 82 ? 14.922 5.126 -16.876 1.00 95.00 82 ARG A O 1
ATOM 600 N N . GLU A 1 83 ? 14.815 3.965 -14.956 1.00 92.75 83 GLU A N 1
ATOM 601 C CA . GLU A 1 83 ? 15.785 2.939 -15.349 1.00 92.75 83 GLU A CA 1
ATOM 602 C C . GLU A 1 83 ? 15.248 2.069 -16.495 1.00 92.75 83 GLU A C 1
ATOM 604 O O . GLU A 1 83 ? 15.972 1.822 -17.458 1.00 92.75 83 GLU A O 1
ATOM 609 N N . ALA A 1 84 ? 13.971 1.676 -16.452 1.00 89.94 84 ALA A N 1
ATOM 610 C CA . ALA A 1 84 ? 13.323 0.949 -17.542 1.00 89.94 84 ALA A CA 1
ATOM 611 C C . ALA A 1 84 ? 13.290 1.774 -18.839 1.00 89.94 84 ALA A C 1
ATOM 613 O O . ALA A 1 84 ? 13.643 1.269 -19.906 1.00 89.94 84 ALA A O 1
ATOM 614 N N . ALA A 1 85 ? 12.928 3.059 -18.746 1.00 90.81 85 ALA A N 1
ATOM 615 C CA . ALA A 1 85 ? 12.944 3.971 -19.887 1.00 90.81 85 ALA A CA 1
ATOM 616 C C . ALA A 1 85 ? 14.360 4.157 -20.454 1.00 90.81 85 ALA A C 1
ATOM 618 O O . ALA A 1 85 ? 14.535 4.179 -21.672 1.00 90.81 85 ALA A O 1
ATOM 619 N N . ARG A 1 86 ? 15.376 4.242 -19.584 1.00 92.44 86 ARG A N 1
ATOM 620 C CA . ARG A 1 86 ? 16.782 4.348 -19.990 1.00 92.44 86 ARG A CA 1
ATOM 621 C C . ARG A 1 86 ? 17.238 3.105 -20.756 1.00 92.44 86 ARG A C 1
ATOM 623 O O . ARG A 1 86 ? 17.773 3.241 -21.848 1.00 92.44 86 ARG A O 1
ATOM 630 N N . LEU A 1 87 ? 16.965 1.907 -20.236 1.00 88.38 87 LEU A N 1
ATOM 631 C CA . LEU A 1 87 ? 17.322 0.645 -20.901 1.00 88.38 87 LEU A CA 1
ATOM 632 C C . LEU A 1 87 ? 16.653 0.492 -22.278 1.00 88.38 87 LEU A C 1
ATOM 634 O O . LEU A 1 87 ? 17.252 -0.066 -23.197 1.00 88.38 87 LEU A O 1
ATOM 638 N N . GLY A 1 88 ? 15.432 1.012 -22.435 1.00 83.88 88 GLY A N 1
ATOM 639 C CA . GLY A 1 88 ? 14.746 1.057 -23.728 1.00 83.88 88 GLY A CA 1
ATOM 640 C C . GLY A 1 88 ? 15.315 2.095 -24.704 1.00 83.88 88 GLY A C 1
ATOM 641 O O . GLY A 1 88 ? 15.314 1.854 -25.908 1.00 83.88 88 GLY A O 1
ATOM 642 N N . ALA A 1 89 ? 15.813 3.233 -24.209 1.00 84.75 89 ALA A N 1
ATOM 643 C CA . ALA A 1 89 ? 16.369 4.311 -25.033 1.00 84.75 89 ALA A CA 1
ATOM 644 C C . ALA A 1 89 ? 17.824 4.066 -25.461 1.00 84.75 89 ALA A C 1
ATOM 646 O O . ALA A 1 89 ? 18.194 4.408 -26.583 1.00 84.75 89 ALA A O 1
ATOM 647 N N . ASP A 1 90 ? 18.633 3.446 -24.600 1.00 85.00 90 ASP A N 1
ATOM 648 C CA . ASP A 1 90 ? 20.053 3.177 -24.861 1.00 85.00 90 ASP A CA 1
ATOM 649 C C . ASP A 1 90 ? 20.266 2.065 -25.905 1.00 85.00 90 ASP A C 1
ATOM 651 O O . ASP A 1 90 ? 21.404 1.742 -26.246 1.00 85.00 90 ASP A O 1
ATOM 655 N N . GLY A 1 91 ? 19.186 1.452 -26.409 1.00 76.38 91 GLY A N 1
ATOM 656 C CA . GLY A 1 91 ? 19.266 0.348 -27.366 1.00 76.38 91 GLY A CA 1
ATOM 657 C C . GLY A 1 91 ? 20.052 -0.837 -26.807 1.00 76.38 91 GLY A C 1
ATOM 658 O O . GLY A 1 91 ? 20.694 -1.564 -27.562 1.00 76.38 91 GLY A O 1
ATOM 659 N N . THR A 1 92 ? 20.070 -1.003 -25.477 1.00 76.38 92 THR A N 1
ATOM 660 C CA . THR A 1 92 ? 20.768 -2.116 -24.833 1.00 76.38 92 THR A CA 1
ATOM 661 C C . THR A 1 92 ? 20.055 -3.418 -25.164 1.00 76.38 92 THR A C 1
ATOM 663 O O . THR A 1 92 ? 19.096 -3.819 -24.512 1.00 76.38 92 THR A O 1
ATOM 666 N N . GLU A 1 93 ? 20.513 -4.066 -26.228 1.00 77.88 93 GLU A N 1
ATOM 667 C CA . GLU A 1 93 ? 19.983 -5.334 -26.703 1.00 77.88 93 GLU A CA 1
ATOM 668 C C . GLU A 1 93 ? 20.817 -6.498 -26.163 1.00 77.88 93 GLU A C 1
ATOM 670 O O . GLU A 1 93 ? 22.049 -6.476 -26.143 1.00 77.88 93 GLU A O 1
ATOM 675 N N . GLY A 1 94 ? 20.132 -7.543 -25.707 1.00 87.25 94 GLY A N 1
ATOM 676 C CA . GLY A 1 94 ? 20.762 -8.771 -25.241 1.00 87.25 94 GLY A CA 1
ATOM 677 C C . GLY A 1 94 ? 20.094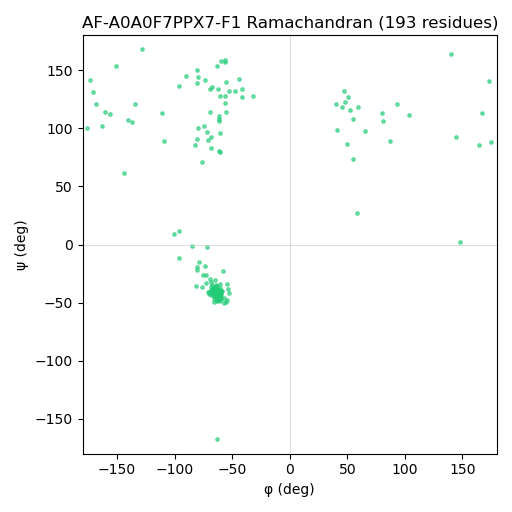 -9.347 -24.002 1.00 87.25 94 GLY A C 1
ATOM 678 O O . GLY A 1 94 ? 19.341 -8.679 -23.296 1.00 87.25 94 GLY A O 1
ATOM 679 N N . LYS A 1 95 ? 20.400 -10.616 -23.720 1.00 89.75 95 LYS A N 1
ATOM 680 C CA . LYS A 1 95 ? 19.797 -11.370 -22.613 1.00 89.75 95 LYS A CA 1
ATOM 681 C C . LYS A 1 95 ? 19.902 -10.635 -21.269 1.00 89.75 95 LYS A C 1
ATOM 683 O O . LYS A 1 95 ? 18.926 -10.582 -20.539 1.00 89.75 95 LYS A O 1
ATOM 688 N N . ALA A 1 96 ? 21.048 -10.017 -20.979 1.00 89.44 96 ALA A N 1
ATOM 689 C CA . ALA A 1 96 ? 21.256 -9.287 -19.729 1.00 89.44 96 ALA A CA 1
ATOM 690 C C . ALA A 1 96 ? 20.326 -8.070 -19.577 1.00 89.44 96 ALA A C 1
ATOM 692 O O . ALA A 1 96 ? 19.821 -7.827 -18.486 1.00 89.44 96 ALA A O 1
ATOM 693 N N . ALA A 1 97 ? 20.067 -7.331 -20.660 1.00 88.50 97 ALA A N 1
ATOM 694 C CA . ALA A 1 97 ? 19.142 -6.201 -20.635 1.00 88.50 97 ALA A CA 1
ATOM 695 C C . ALA A 1 97 ? 17.691 -6.677 -20.465 1.00 88.50 97 ALA A C 1
ATOM 697 O O . ALA A 1 97 ? 16.946 -6.120 -19.663 1.00 88.50 97 ALA A O 1
ATOM 698 N N . VAL A 1 98 ? 17.312 -7.769 -21.139 1.00 91.00 98 VAL A N 1
ATOM 699 C CA . VAL A 1 98 ? 15.995 -8.405 -20.968 1.00 91.00 98 VAL A CA 1
ATOM 700 C C . VAL A 1 98 ? 15.800 -8.898 -19.529 1.00 91.00 98 VAL A C 1
ATOM 702 O O . VAL A 1 98 ? 14.753 -8.649 -18.934 1.00 91.00 98 VAL A O 1
ATOM 705 N N . ASP A 1 99 ? 16.815 -9.534 -18.942 1.00 94.38 99 ASP A N 1
ATOM 706 C CA . ASP A 1 99 ? 16.787 -10.005 -17.555 1.00 94.38 99 ASP A CA 1
ATOM 707 C C . ASP A 1 99 ? 16.660 -8.827 -16.564 1.00 94.38 99 ASP A C 1
ATOM 709 O O . ASP A 1 99 ? 15.909 -8.912 -15.590 1.00 94.38 99 ASP A O 1
ATOM 713 N N . GLN A 1 100 ? 17.334 -7.699 -16.826 1.00 92.75 100 GLN A N 1
ATOM 714 C CA . GLN A 1 100 ? 17.211 -6.477 -16.021 1.00 92.75 100 GLN A CA 1
ATOM 715 C C . GLN A 1 100 ? 15.815 -5.853 -16.118 1.00 92.75 100 GLN A C 1
ATOM 717 O O . GLN A 1 100 ? 15.234 -5.511 -15.090 1.00 92.75 100 GLN A O 1
ATOM 722 N N . VAL A 1 101 ? 15.240 -5.757 -17.319 1.00 93.44 101 VAL A N 1
ATOM 723 C CA . VAL A 1 101 ? 13.863 -5.270 -17.507 1.00 93.44 101 VAL A CA 1
ATOM 724 C C . VAL A 1 101 ? 12.860 -6.186 -16.798 1.00 93.44 101 VAL A C 1
ATOM 726 O O . VAL A 1 101 ? 11.953 -5.698 -16.124 1.00 93.44 101 VAL A O 1
ATOM 729 N N . ALA A 1 102 ? 13.047 -7.507 -16.864 1.00 95.25 102 ALA A N 1
ATOM 730 C CA . ALA A 1 102 ? 12.204 -8.466 -16.151 1.00 95.25 102 ALA A CA 1
ATOM 731 C C . ALA A 1 102 ? 12.313 -8.324 -14.620 1.00 95.25 102 ALA A C 1
ATOM 733 O O . ALA A 1 102 ? 11.307 -8.414 -13.911 1.00 95.25 102 ALA A O 1
ATOM 734 N N . LEU A 1 103 ? 13.518 -8.070 -14.099 1.00 97.12 103 LEU A N 1
ATOM 735 C CA . LEU A 1 103 ? 13.736 -7.796 -12.678 1.00 97.12 103 LEU A CA 1
ATOM 736 C C . LEU A 1 103 ? 13.057 -6.491 -12.240 1.00 97.12 103 LEU A C 1
ATOM 738 O O . LEU A 1 103 ? 12.418 -6.461 -11.185 1.00 97.12 103 LEU A O 1
ATOM 742 N N . ILE A 1 104 ? 13.164 -5.432 -13.048 1.00 94.19 104 ILE A N 1
ATOM 743 C CA . ILE A 1 104 ? 12.497 -4.151 -12.789 1.00 94.19 104 ILE A CA 1
ATOM 744 C C . ILE A 1 104 ? 10.979 -4.351 -12.755 1.00 94.19 104 ILE A C 1
ATOM 746 O O . ILE A 1 104 ? 10.347 -3.964 -11.775 1.00 94.19 104 ILE A O 1
ATOM 750 N N . ALA A 1 105 ? 10.406 -5.038 -13.747 1.00 96.19 105 ALA A N 1
ATOM 751 C CA . ALA A 1 105 ? 8.972 -5.322 -13.802 1.00 96.19 105 ALA A CA 1
ATOM 752 C C . ALA A 1 105 ? 8.478 -6.081 -12.557 1.00 96.19 105 ALA A C 1
ATOM 754 O O . ALA A 1 105 ? 7.497 -5.681 -11.933 1.00 96.19 105 ALA A O 1
ATOM 755 N N . ARG A 1 106 ? 9.204 -7.123 -12.126 1.00 97.62 106 ARG A N 1
ATOM 756 C CA . ARG A 1 106 ? 8.875 -7.870 -10.898 1.00 97.62 106 ARG A CA 1
ATOM 757 C C . ARG A 1 106 ? 8.968 -6.998 -9.642 1.00 97.62 106 ARG A C 1
ATOM 759 O O . ARG A 1 106 ? 8.208 -7.182 -8.694 1.00 97.62 106 ARG A O 1
ATOM 766 N N . THR A 1 107 ? 9.922 -6.072 -9.607 1.00 97.00 107 THR A N 1
ATOM 767 C CA . THR A 1 107 ? 10.098 -5.170 -8.462 1.00 97.00 107 THR A CA 1
ATOM 768 C C . THR A 1 107 ? 8.966 -4.148 -8.390 1.00 97.00 107 THR A C 1
ATOM 770 O O . THR A 1 107 ? 8.447 -3.911 -7.303 1.00 97.00 107 THR A O 1
ATOM 773 N N . LEU A 1 108 ? 8.536 -3.605 -9.532 1.00 96.31 108 LEU A N 1
ATOM 774 C CA . LEU A 1 108 ? 7.371 -2.721 -9.624 1.00 96.31 108 LEU A CA 1
ATOM 775 C C . LEU A 1 108 ? 6.091 -3.427 -9.165 1.00 96.31 108 LEU A C 1
ATOM 777 O O . LEU A 1 108 ? 5.371 -2.891 -8.330 1.00 96.31 108 LEU A O 1
ATOM 781 N N . GLU A 1 109 ? 5.870 -4.671 -9.596 1.00 97.50 109 GLU A N 1
ATOM 782 C CA . GLU A 1 109 ? 4.731 -5.473 -9.133 1.00 97.50 109 GLU A CA 1
ATOM 783 C C . GLU A 1 109 ? 4.749 -5.667 -7.606 1.00 97.50 109 GLU A C 1
ATOM 785 O O . GLU A 1 109 ? 3.719 -5.572 -6.939 1.00 97.50 109 GLU A O 1
ATOM 790 N N . LYS A 1 110 ? 5.930 -5.889 -7.016 1.00 97.88 110 LYS A N 1
ATOM 791 C CA . LYS A 1 110 ? 6.068 -5.999 -5.559 1.00 97.88 110 LYS A CA 1
ATOM 792 C C . LYS A 1 110 ? 5.799 -4.671 -4.846 1.00 97.88 110 LYS A C 1
ATOM 794 O O . LYS A 1 110 ? 5.249 -4.683 -3.746 1.00 97.88 110 LYS A O 1
ATOM 799 N N . ILE A 1 111 ? 6.172 -3.541 -5.446 1.00 95.81 111 ILE A N 1
ATOM 800 C CA . ILE A 1 111 ? 5.823 -2.212 -4.929 1.00 95.81 111 ILE A CA 1
ATOM 801 C C . ILE A 1 111 ? 4.302 -2.033 -4.939 1.00 95.81 111 ILE A C 1
ATOM 803 O O . ILE A 1 111 ? 3.748 -1.697 -3.896 1.00 95.81 111 ILE A O 1
ATOM 807 N N . ASP A 1 112 ? 3.624 -2.368 -6.040 1.00 95.69 112 ASP A N 1
ATOM 808 C CA . ASP A 1 112 ? 2.160 -2.288 -6.133 1.00 95.69 112 ASP A CA 1
ATOM 809 C C . ASP A 1 112 ? 1.471 -3.188 -5.079 1.00 95.69 112 ASP A C 1
ATOM 811 O O . ASP A 1 112 ? 0.497 -2.785 -4.437 1.00 95.69 112 ASP A O 1
ATOM 815 N N . GLN A 1 113 ? 2.002 -4.394 -4.829 1.00 96.06 113 GLN A N 1
ATOM 816 C CA . GLN A 1 113 ? 1.516 -5.276 -3.756 1.00 96.06 113 GLN A CA 1
ATOM 817 C C . GLN A 1 113 ? 1.655 -4.632 -2.368 1.00 96.06 113 GLN A C 1
ATOM 819 O O . GLN A 1 113 ? 0.727 -4.699 -1.561 1.00 96.06 113 GLN A O 1
ATOM 824 N N . MET A 1 114 ? 2.791 -3.992 -2.077 1.00 94.50 114 MET A N 1
ATOM 825 C CA . MET A 1 114 ? 3.003 -3.304 -0.798 1.00 94.50 114 MET A CA 1
ATOM 826 C C . MET A 1 114 ? 2.097 -2.076 -0.649 1.00 94.50 114 MET A C 1
ATOM 828 O O . MET A 1 114 ? 1.522 -1.877 0.419 1.00 94.50 114 MET A O 1
ATOM 832 N N . GLU A 1 115 ? 1.916 -1.281 -1.707 1.00 93.88 115 GLU A N 1
ATOM 833 C CA . GLU A 1 115 ? 1.002 -0.132 -1.702 1.00 93.88 115 GLU A CA 1
ATOM 834 C C . GLU A 1 115 ? -0.436 -0.565 -1.398 1.00 93.88 115 GLU A C 1
ATOM 836 O O . GLU A 1 115 ? -1.110 0.059 -0.571 1.00 93.88 115 GLU A O 1
ATOM 841 N N . ARG A 1 116 ? -0.878 -1.682 -1.990 1.00 94.00 116 ARG A N 1
ATOM 842 C CA . ARG A 1 116 ? -2.189 -2.273 -1.712 1.00 94.00 116 ARG A CA 1
ATOM 843 C C . ARG A 1 116 ? -2.335 -2.705 -0.253 1.00 94.00 116 ARG A C 1
ATOM 845 O O . ARG A 1 116 ? -3.342 -2.376 0.366 1.00 94.00 116 ARG A O 1
ATOM 852 N N . LEU A 1 117 ? -1.332 -3.372 0.319 1.00 92.88 117 LEU A N 1
ATOM 853 C CA . LEU A 1 117 ? -1.362 -3.783 1.729 1.00 92.88 117 LEU A CA 1
ATOM 854 C C . LEU A 1 117 ? -1.444 -2.582 2.680 1.00 92.88 117 LEU A C 1
ATOM 856 O O . LEU A 1 117 ? -2.221 -2.609 3.631 1.00 92.88 117 LEU A O 1
ATOM 860 N N . ILE A 1 118 ? -0.696 -1.507 2.406 1.00 90.62 118 ILE A N 1
ATOM 861 C CA . ILE A 1 118 ? -0.745 -0.276 3.211 1.00 90.62 118 ILE A CA 1
ATOM 862 C C . ILE A 1 118 ? -2.111 0.413 3.068 1.00 90.62 118 ILE A C 1
ATOM 864 O O . ILE A 1 118 ? -2.630 0.977 4.031 1.00 90.62 118 ILE A O 1
ATOM 868 N N . ALA A 1 119 ? -2.712 0.404 1.875 1.00 89.12 119 ALA A N 1
ATOM 869 C CA . ALA A 1 119 ? -4.061 0.931 1.664 1.00 89.12 119 ALA A CA 1
ATOM 870 C C . ALA A 1 119 ? -5.125 0.122 2.426 1.00 89.12 119 ALA A C 1
ATOM 872 O O . ALA A 1 119 ? -5.979 0.711 3.088 1.00 89.12 119 ALA A O 1
ATOM 873 N N . GLU A 1 120 ? -5.046 -1.209 2.393 1.00 89.25 120 GLU A N 1
ATOM 874 C CA . GLU A 1 120 ? -5.946 -2.103 3.131 1.00 89.25 120 GLU A CA 1
ATOM 875 C C . GLU A 1 120 ? -5.778 -1.969 4.653 1.00 89.25 120 GLU A C 1
ATOM 877 O O . GLU A 1 120 ? -6.756 -2.027 5.399 1.00 89.25 120 GLU A O 1
ATOM 882 N N . ASP A 1 121 ? -4.552 -1.780 5.136 1.00 86.00 121 ASP A N 1
ATOM 883 C CA . ASP A 1 121 ? -4.273 -1.547 6.554 1.00 86.00 121 ASP A CA 1
ATOM 884 C C . ASP A 1 121 ? -4.805 -0.192 7.044 1.00 86.00 121 ASP A C 1
ATOM 886 O O . ASP A 1 121 ? -5.450 -0.116 8.092 1.00 86.00 121 ASP A O 1
ATOM 890 N N . GLN A 1 122 ? -4.657 0.868 6.241 1.00 84.62 122 GLN A N 1
ATOM 891 C CA . GLN A 1 122 ? -5.290 2.152 6.543 1.00 84.62 122 GLN A CA 1
ATOM 892 C C . GLN A 1 122 ? -6.813 2.059 6.523 1.00 84.62 122 GLN A C 1
ATOM 894 O O . GLN A 1 122 ? -7.447 2.532 7.458 1.00 84.62 122 GLN A O 1
ATOM 899 N N . ALA A 1 123 ? -7.411 1.405 5.523 1.00 82.31 123 ALA A N 1
ATOM 900 C CA . ALA A 1 123 ? -8.860 1.225 5.469 1.00 82.31 123 ALA A CA 1
ATOM 901 C C . ALA A 1 123 ? -9.385 0.452 6.691 1.00 82.31 123 ALA A C 1
ATOM 903 O O . ALA A 1 123 ? -10.411 0.824 7.264 1.00 82.31 123 ALA A O 1
ATOM 904 N N . ARG A 1 124 ? -8.659 -0.582 7.143 1.00 81.62 124 ARG A N 1
ATOM 905 C CA . ARG A 1 124 ? -8.96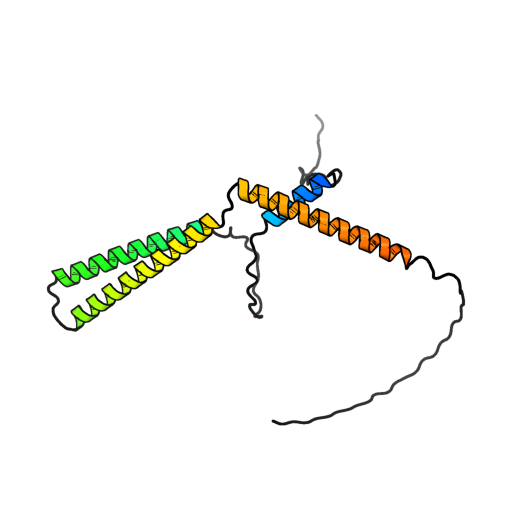4 -1.297 8.392 1.00 81.62 124 ARG A CA 1
ATOM 906 C C . ARG A 1 124 ? -8.817 -0.402 9.618 1.00 81.62 124 ARG A C 1
ATOM 908 O O . ARG A 1 124 ? -9.676 -0.449 10.490 1.00 81.62 124 ARG A O 1
ATOM 915 N N . SER A 1 125 ? -7.781 0.427 9.673 1.00 77.69 125 SER A N 1
ATOM 916 C CA . SER A 1 125 ? -7.551 1.364 10.778 1.00 77.69 125 SER A CA 1
ATOM 917 C C . SER A 1 125 ? -8.636 2.445 10.852 1.00 77.69 125 SER A C 1
ATOM 919 O O . SER A 1 125 ? -9.175 2.692 11.924 1.00 77.69 125 SER A O 1
ATOM 921 N N . THR A 1 126 ? -9.049 3.013 9.716 1.00 72.69 126 THR A N 1
ATOM 922 C CA . THR A 1 126 ? -10.169 3.967 9.631 1.00 72.69 126 THR A CA 1
ATOM 923 C C . THR A 1 126 ? -11.521 3.305 9.906 1.00 72.69 126 THR A C 1
ATOM 925 O O . THR A 1 126 ? -12.409 3.923 10.478 1.00 72.69 126 THR A O 1
ATOM 928 N N . SER A 1 127 ? -11.696 2.030 9.556 1.00 67.62 127 SER A N 1
ATOM 929 C CA . SER A 1 127 ? -12.904 1.282 9.942 1.00 67.62 127 SER A CA 1
ATOM 930 C C . SER A 1 127 ? -12.918 0.939 11.437 1.00 67.62 127 SER A C 1
ATOM 932 O O . SER A 1 127 ? -13.980 0.766 12.022 1.00 67.62 127 SER A O 1
ATOM 934 N N . ARG A 1 128 ? -11.742 0.832 12.072 1.00 69.19 128 ARG A N 1
ATOM 935 C CA . ARG A 1 128 ? -11.596 0.615 13.521 1.00 69.19 128 ARG A CA 1
ATOM 936 C C . ARG A 1 128 ? -11.755 1.888 14.342 1.00 69.19 128 ARG A C 1
ATOM 938 O O . ARG A 1 128 ? -12.023 1.784 15.538 1.00 69.19 128 ARG A O 1
ATOM 945 N N . THR A 1 129 ? -11.617 3.073 13.748 1.00 72.00 129 THR A N 1
ATOM 946 C CA . THR A 1 129 ? -12.035 4.307 14.415 1.00 72.00 129 THR A CA 1
ATOM 947 C C . THR A 1 129 ? -13.557 4.328 14.464 1.00 72.00 129 THR A C 1
ATOM 949 O O . THR A 1 129 ? -14.207 4.780 13.527 1.00 72.00 129 THR A O 1
ATOM 952 N N . LEU A 1 130 ? -14.102 3.772 15.549 1.00 72.50 130 LEU A N 1
ATOM 953 C CA . LEU A 1 130 ? -15.533 3.727 15.835 1.00 72.50 130 LEU A CA 1
ATOM 954 C C . LEU A 1 130 ? -16.148 5.116 15.628 1.00 72.50 130 LEU A C 1
ATOM 956 O O . LEU A 1 130 ? -15.633 6.115 16.148 1.00 72.50 130 LEU A O 1
ATOM 960 N N . SER A 1 131 ? -17.263 5.173 14.907 1.00 76.06 131 SER A N 1
ATOM 961 C CA . SER A 1 131 ? -18.052 6.396 14.782 1.00 76.06 131 SER A CA 1
ATOM 962 C C . SER A 1 131 ? -18.530 6.878 16.163 1.00 76.06 131 SER A C 1
ATOM 964 O O . SER A 1 131 ? -18.607 6.087 17.109 1.00 76.06 131 SER A O 1
ATOM 966 N N . PRO A 1 132 ? -18.860 8.171 16.329 1.00 75.12 132 PRO A N 1
ATOM 967 C CA . PRO A 1 132 ? -19.334 8.702 17.610 1.00 75.12 132 PRO A CA 1
ATOM 968 C C . PRO A 1 132 ? -20.524 7.913 18.177 1.00 75.12 132 PRO A C 1
ATOM 970 O O . PRO A 1 132 ? -20.566 7.638 19.377 1.00 75.12 132 PRO A O 1
ATOM 973 N N . ASP A 1 133 ? -21.432 7.489 17.296 1.00 78.88 133 ASP A N 1
ATOM 974 C CA . ASP A 1 133 ? -22.623 6.716 17.643 1.00 78.88 133 ASP A CA 1
ATOM 975 C C . ASP A 1 133 ? -22.270 5.284 18.072 1.00 78.88 133 ASP A C 1
ATOM 977 O O . ASP A 1 133 ? -22.773 4.802 19.085 1.00 78.88 133 ASP A O 1
ATOM 981 N N . GLU A 1 134 ? -21.345 4.617 17.374 1.00 80.38 134 GLU A N 1
ATOM 982 C CA . GLU A 1 134 ? -20.843 3.293 17.773 1.00 80.38 134 GLU A CA 1
ATOM 983 C C . GLU A 1 134 ? -20.092 3.350 19.108 1.00 80.38 134 GLU A C 1
ATOM 985 O O . GLU A 1 134 ? -20.227 2.452 19.938 1.00 80.38 134 GLU A O 1
ATOM 990 N N . ARG A 1 135 ? -19.341 4.429 19.368 1.00 80.81 135 ARG A N 1
ATOM 991 C CA . ARG A 1 135 ? -18.689 4.647 20.669 1.00 80.81 135 ARG A CA 1
ATOM 992 C C . ARG A 1 135 ? -19.716 4.826 21.778 1.00 80.81 135 ARG A C 1
ATOM 994 O O . ARG A 1 135 ? -19.510 4.305 22.868 1.00 80.81 135 ARG A O 1
ATOM 1001 N N . GLU A 1 136 ? -20.810 5.548 21.540 1.00 83.62 136 GLU A N 1
ATOM 1002 C CA . GLU A 1 136 ? -21.904 5.676 22.512 1.00 83.62 136 GLU A CA 1
ATOM 1003 C C . GLU A 1 136 ? -22.603 4.331 22.766 1.00 83.62 136 GLU A C 1
ATOM 1005 O O . GLU A 1 136 ? -22.799 3.955 23.920 1.00 83.62 136 GLU A O 1
ATOM 1010 N N . GLN A 1 137 ? -22.890 3.549 21.724 1.00 85.44 137 GLN A N 1
ATOM 1011 C CA . GLN A 1 137 ? -23.459 2.204 21.874 1.00 85.44 137 GLN A CA 1
ATOM 1012 C C . GLN A 1 137 ? -22.530 1.267 22.659 1.00 85.44 137 GLN A C 1
ATOM 1014 O O . GLN A 1 137 ? -22.984 0.510 23.525 1.00 85.44 137 GLN A O 1
ATOM 1019 N N . LEU A 1 138 ? -21.219 1.338 22.410 1.00 83.25 138 LEU A N 1
ATOM 1020 C CA . LEU A 1 138 ? -20.238 0.550 23.150 1.00 83.25 138 LEU A CA 1
ATOM 1021 C C . LEU A 1 138 ? -20.147 1.011 24.610 1.00 83.25 138 LEU A C 1
ATOM 1023 O O . LEU A 1 138 ? -20.132 0.166 25.501 1.00 83.25 138 LEU A O 1
ATOM 1027 N N . ARG A 1 139 ? -20.195 2.327 24.882 1.00 87.56 139 ARG A N 1
ATOM 1028 C CA . ARG A 1 139 ? -20.298 2.872 26.251 1.00 87.56 139 ARG A CA 1
ATOM 1029 C C . ARG A 1 139 ? -21.506 2.312 26.984 1.00 87.56 139 ARG A C 1
ATOM 1031 O O . ARG A 1 139 ? -21.363 1.824 28.099 1.00 87.56 139 ARG A O 1
ATOM 1038 N N . GLN A 1 140 ? -22.678 2.338 26.357 1.00 90.25 140 GLN A N 1
ATOM 1039 C CA . GLN A 1 140 ? -23.912 1.809 26.943 1.00 90.25 140 GLN A CA 1
ATOM 1040 C C . GLN A 1 140 ? -23.814 0.305 27.219 1.00 90.25 140 GLN A C 1
ATOM 1042 O O . GLN A 1 140 ? -24.164 -0.146 28.308 1.00 90.25 140 GLN A O 1
ATOM 1047 N N . THR A 1 141 ? -23.265 -0.460 26.274 1.00 90.25 141 THR A N 1
ATOM 1048 C CA . THR A 1 141 ? -23.061 -1.907 26.430 1.00 90.25 141 THR A CA 1
ATOM 1049 C C . THR A 1 141 ? -22.108 -2.213 27.587 1.00 90.25 141 THR A C 1
ATOM 1051 O O . THR A 1 141 ? -22.406 -3.053 28.433 1.00 90.25 141 THR A O 1
ATOM 1054 N N . VAL A 1 142 ? -20.982 -1.500 27.673 1.00 90.25 142 VAL A N 1
ATOM 1055 C CA . VAL A 1 142 ? -19.998 -1.661 28.754 1.00 90.25 142 VAL A CA 1
ATOM 1056 C C . VAL A 1 142 ? -20.600 -1.257 30.103 1.00 90.25 142 VAL A C 1
ATOM 1058 O O . VAL A 1 142 ? -20.447 -2.004 31.067 1.00 90.25 142 VAL A O 1
ATOM 1061 N N . ARG A 1 143 ? -21.350 -0.145 30.177 1.00 90.31 143 ARG A N 1
ATOM 1062 C CA . ARG A 1 143 ? -22.098 0.248 31.388 1.00 90.31 143 ARG A CA 1
ATOM 1063 C C . ARG A 1 143 ? -23.026 -0.875 31.853 1.00 90.31 143 ARG A C 1
ATOM 1065 O O . ARG A 1 143 ? -22.992 -1.241 33.025 1.00 90.31 143 ARG A O 1
ATOM 1072 N N . GLN A 1 144 ? -23.801 -1.461 30.940 1.00 91.50 144 GLN A N 1
ATOM 1073 C CA . GLN A 1 144 ? -24.719 -2.556 31.258 1.00 91.50 144 GLN A CA 1
ATOM 1074 C C . GLN A 1 144 ? -23.975 -3.785 31.800 1.00 91.50 144 GLN A C 1
ATOM 1076 O O . GLN A 1 144 ? -24.414 -4.395 32.775 1.00 91.50 144 GLN A O 1
ATOM 1081 N N . LEU A 1 145 ? -22.837 -4.141 31.195 1.00 91.62 145 LEU A N 1
ATOM 1082 C CA . LEU A 1 145 ? -22.012 -5.268 31.635 1.00 91.62 145 LEU A CA 1
ATOM 1083 C C . LEU A 1 145 ? -21.406 -5.031 33.021 1.00 91.62 145 LEU A C 1
ATOM 1085 O O . LEU A 1 145 ? -21.425 -5.944 33.843 1.00 91.62 145 LEU A O 1
ATOM 1089 N N . ILE A 1 146 ? -20.914 -3.819 33.297 1.00 90.56 146 ILE A N 1
ATOM 1090 C CA . ILE A 1 146 ? -20.378 -3.444 34.613 1.00 90.56 146 ILE A CA 1
ATOM 1091 C C . ILE A 1 146 ? -21.474 -3.529 35.675 1.00 90.56 146 ILE A C 1
ATOM 1093 O O . ILE A 1 146 ? -21.255 -4.158 36.706 1.00 90.56 146 ILE A O 1
ATOM 1097 N N . LEU A 1 147 ? -22.656 -2.963 35.410 1.00 91.00 147 LEU A N 1
ATOM 1098 C CA . LEU A 1 147 ? -23.793 -3.033 36.334 1.00 91.00 147 LEU A CA 1
ATOM 1099 C C . LEU A 1 147 ? -24.201 -4.485 36.607 1.00 91.00 147 LEU A C 1
ATOM 1101 O O . LEU A 1 147 ? -24.306 -4.896 37.758 1.00 91.00 147 LEU A O 1
ATOM 1105 N N . THR A 1 148 ? -24.315 -5.300 35.558 1.00 91.94 148 THR A N 1
ATOM 1106 C CA . THR A 1 148 ? -24.668 -6.723 35.693 1.00 91.94 148 THR A CA 1
ATOM 1107 C C . THR A 1 148 ? -23.602 -7.506 36.475 1.00 91.94 148 THR A C 1
ATOM 1109 O O . THR A 1 148 ? -23.924 -8.381 37.280 1.00 91.94 148 THR A O 1
ATOM 1112 N N . ALA A 1 149 ? -22.316 -7.215 36.257 1.00 85.06 149 ALA A N 1
ATOM 1113 C CA . ALA A 1 149 ? -21.220 -7.836 36.998 1.00 85.06 149 ALA A CA 1
ATOM 1114 C C . ALA A 1 149 ? -21.200 -7.398 38.473 1.00 85.06 149 ALA A C 1
ATOM 1116 O O . ALA A 1 149 ? -20.969 -8.228 39.353 1.00 85.06 149 ALA A O 1
ATOM 1117 N N . ALA A 1 150 ? -21.484 -6.122 38.749 1.00 84.00 150 ALA A N 1
ATOM 1118 C CA . ALA A 1 150 ? -21.594 -5.588 40.102 1.00 84.00 150 ALA A CA 1
ATOM 1119 C C . ALA A 1 150 ? -22.757 -6.234 40.872 1.00 84.00 150 ALA A C 1
ATOM 1121 O O . ALA A 1 150 ? -22.571 -6.652 42.014 1.00 84.00 150 ALA A O 1
ATOM 1122 N N . GLU A 1 151 ? -23.919 -6.404 40.235 1.00 85.00 151 GLU A N 1
ATOM 1123 C CA . GLU A 1 151 ? -25.066 -7.110 40.817 1.00 85.00 151 GLU A CA 1
ATOM 1124 C C . GLU A 1 151 ? -24.728 -8.569 41.155 1.00 85.00 151 GLU A C 1
ATOM 1126 O O . GLU A 1 151 ? -25.028 -9.030 42.257 1.00 85.00 151 GLU A O 1
ATOM 1131 N N . ARG A 1 152 ? -24.038 -9.292 40.260 1.00 81.12 152 ARG A N 1
ATOM 1132 C CA . ARG A 1 152 ? -23.579 -10.666 40.543 1.00 81.12 152 ARG A CA 1
ATOM 1133 C C . ARG A 1 152 ? -22.633 -10.729 41.741 1.00 81.12 152 ARG A C 1
ATOM 1135 O O . ARG A 1 152 ? -22.839 -11.557 42.623 1.00 81.12 152 ARG A O 1
ATOM 1142 N N . LEU A 1 153 ? -21.653 -9.828 41.816 1.00 80.12 153 LEU A N 1
ATOM 1143 C CA . LEU A 1 153 ? -20.733 -9.748 42.957 1.00 80.12 153 LEU A CA 1
ATOM 1144 C C . LEU A 1 153 ? -21.452 -9.383 44.266 1.00 80.12 153 LEU A C 1
ATOM 1146 O O . LEU A 1 153 ? -21.077 -9.863 45.337 1.00 80.12 153 LEU A O 1
ATOM 1150 N N . ALA A 1 154 ? -22.489 -8.545 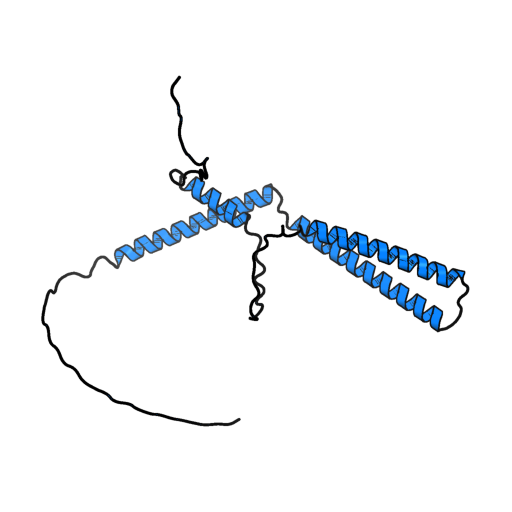44.203 1.00 81.38 154 ALA A N 1
ATOM 1151 C CA . ALA A 1 154 ? -23.302 -8.203 45.366 1.00 81.38 154 ALA A CA 1
ATOM 1152 C C . ALA A 1 154 ? -24.114 -9.408 45.870 1.00 81.38 154 ALA A C 1
ATOM 1154 O O . ALA A 1 154 ? -24.159 -9.650 47.077 1.00 81.38 154 ALA A O 1
ATOM 1155 N N . VAL A 1 155 ? -24.691 -10.200 44.960 1.00 82.81 155 VAL A N 1
ATOM 1156 C CA . VAL A 1 155 ? -25.399 -11.449 45.290 1.00 82.81 155 VAL A CA 1
ATOM 1157 C C . VAL A 1 155 ? -24.446 -12.484 45.895 1.00 82.81 155 VAL A C 1
ATOM 1159 O O . VAL A 1 155 ? -24.779 -13.108 46.901 1.00 82.81 155 VAL A O 1
ATOM 1162 N N . GLU A 1 156 ? -23.238 -12.631 45.349 1.00 73.50 156 GLU A N 1
ATOM 1163 C CA . GLU A 1 156 ? -22.214 -13.524 45.908 1.00 73.50 156 GLU A CA 1
ATOM 1164 C C . GLU A 1 156 ? -21.786 -13.105 47.323 1.00 73.50 156 GLU A C 1
ATOM 1166 O O . GLU A 1 156 ? -21.667 -13.958 48.202 1.00 73.50 156 GLU A O 1
ATOM 1171 N N . ARG A 1 157 ? -21.638 -11.799 47.599 1.00 72.56 157 ARG A N 1
ATOM 1172 C CA . ARG A 1 157 ? -21.383 -11.310 48.968 1.00 72.56 157 ARG A CA 1
ATOM 1173 C C . ARG A 1 157 ? -22.549 -11.559 49.919 1.00 72.56 157 ARG A C 1
ATOM 1175 O O . ARG A 1 157 ? -22.313 -11.925 51.067 1.00 72.56 157 ARG A O 1
ATOM 1182 N N . ALA A 1 158 ? -23.784 -11.351 49.466 1.00 73.50 158 ALA A N 1
ATOM 1183 C CA . ALA A 1 158 ? -24.970 -11.580 50.287 1.00 73.50 158 ALA A CA 1
ATOM 1184 C C . ALA A 1 158 ? -25.123 -13.064 50.663 1.00 73.50 158 ALA A C 1
ATOM 1186 O O . ALA A 1 158 ? -25.478 -13.373 51.798 1.00 73.50 158 ALA A O 1
ATOM 1187 N N . ASN A 1 159 ? -24.779 -13.974 49.748 1.00 71.44 159 ASN A N 1
ATOM 1188 C CA . ASN A 1 159 ? -24.801 -15.415 50.003 1.00 71.44 159 ASN A CA 1
ATOM 1189 C C . ASN A 1 159 ? -23.605 -15.885 50.851 1.00 71.44 159 ASN A C 1
ATOM 1191 O O . ASN A 1 159 ? -23.780 -16.725 51.728 1.00 71.44 159 ASN A O 1
ATOM 1195 N N . GLY A 1 160 ? -22.408 -15.315 50.665 1.00 59.38 160 GLY A N 1
ATOM 1196 C CA . GLY A 1 160 ? -21.230 -15.639 51.482 1.00 59.38 160 GLY A CA 1
ATOM 1197 C C . GLY A 1 160 ? -21.319 -15.156 52.937 1.00 59.38 160 GLY A C 1
ATOM 1198 O O . GLY A 1 160 ? -20.780 -15.798 53.834 1.00 59.38 160 GLY A O 1
ATOM 1199 N N . ALA A 1 161 ? -22.043 -14.063 53.202 1.00 55.66 161 ALA A N 1
ATOM 1200 C CA . ALA A 1 161 ? -22.280 -13.564 54.561 1.00 55.66 161 ALA A CA 1
ATOM 1201 C C . ALA A 1 161 ? -23.280 -14.418 55.367 1.00 55.66 161 ALA A C 1
ATOM 1203 O O . ALA A 1 161 ? -23.297 -14.342 56.594 1.00 55.66 161 ALA A O 1
ATOM 1204 N N . ALA A 1 162 ? -24.099 -15.240 54.700 1.00 53.59 162 ALA A N 1
ATOM 1205 C CA . ALA A 1 162 ? -25.029 -16.154 55.361 1.00 53.59 162 ALA A CA 1
ATOM 1206 C C . ALA A 1 162 ? -24.352 -17.452 55.847 1.00 53.59 162 ALA A C 1
ATOM 1208 O O . ALA A 1 162 ? -24.855 -18.073 56.780 1.00 53.59 162 ALA A O 1
ATOM 1209 N N . GLU A 1 163 ? -23.200 -17.834 55.278 1.00 52.00 163 GLU A N 1
ATOM 1210 C CA . GLU A 1 163 ? -22.449 -19.032 55.696 1.00 52.00 163 GLU A CA 1
ATOM 1211 C C . GLU A 1 163 ? -21.311 -18.746 56.695 1.00 52.00 163 GLU A C 1
ATOM 1213 O O . GLU A 1 163 ? -20.817 -19.673 57.327 1.00 52.00 163 GLU A O 1
ATOM 1218 N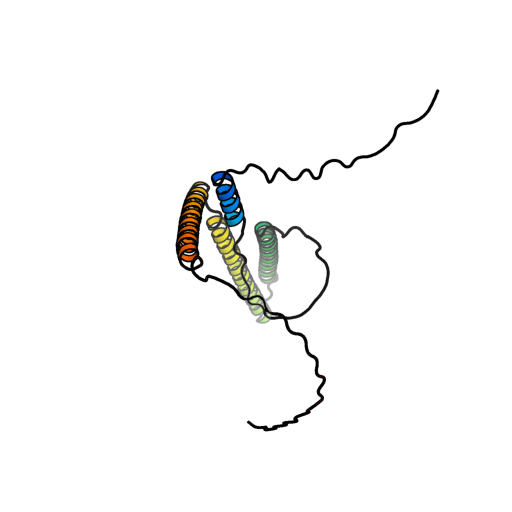 N . SER A 1 164 ? -20.924 -17.482 56.929 1.00 49.38 164 SER A N 1
ATOM 1219 C CA . SER A 1 164 ? -19.855 -17.128 57.887 1.00 49.38 164 SER A CA 1
ATOM 1220 C C . SER A 1 164 ? -20.350 -16.723 59.289 1.00 49.38 164 SER A C 1
ATOM 1222 O O . SER A 1 164 ? -19.585 -16.159 60.069 1.00 49.38 164 SER A O 1
ATOM 1224 N N . GLY A 1 165 ? -21.632 -16.936 59.602 1.00 48.44 165 GLY A N 1
ATOM 1225 C CA . GLY A 1 165 ? -22.279 -16.479 60.843 1.00 48.44 165 GLY A CA 1
ATOM 1226 C C . GLY A 1 165 ? -22.441 -17.536 61.941 1.00 48.44 165 GLY A C 1
ATOM 1227 O O . GLY A 1 165 ? -23.150 -17.281 62.912 1.00 48.44 165 GLY A O 1
ATOM 1228 N N . GLY A 1 166 ? -21.838 -18.717 61.795 1.00 46.62 166 GLY A N 1
ATOM 1229 C CA . GLY A 1 166 ? -22.073 -19.843 62.695 1.00 46.62 166 GLY A CA 1
ATOM 1230 C C . GLY A 1 166 ? -20.840 -20.691 62.962 1.00 46.62 166 GLY A C 1
ATOM 1231 O O . GLY A 1 166 ? -20.875 -21.879 62.682 1.00 46.62 166 GLY A O 1
ATOM 1232 N N . GLU A 1 167 ? -19.784 -20.123 63.544 1.00 48.78 167 GLU A N 1
ATOM 1233 C CA . GLU A 1 167 ? -18.907 -20.935 64.392 1.00 48.78 167 GLU A CA 1
ATOM 1234 C C . GLU A 1 167 ? -18.537 -20.157 65.659 1.00 48.78 167 GLU A C 1
ATOM 1236 O O . GLU A 1 167 ? -17.837 -19.144 65.659 1.00 48.78 167 GLU A O 1
ATOM 1241 N N . ASP A 1 168 ? -19.191 -20.612 66.717 1.00 43.25 168 ASP A N 1
ATOM 1242 C CA . ASP A 1 168 ? -19.239 -20.136 68.083 1.00 43.25 168 ASP A CA 1
ATOM 1243 C C . ASP A 1 168 ? -17.992 -20.596 68.854 1.00 43.25 168 ASP A C 1
ATOM 1245 O O . ASP A 1 168 ? -17.537 -21.723 68.692 1.00 43.25 168 ASP A O 1
ATOM 1249 N N . GLY A 1 169 ? -17.511 -19.738 69.755 1.00 46.53 169 GLY A N 1
ATOM 1250 C CA . GLY A 1 169 ? -17.090 -20.183 71.081 1.00 46.53 169 GLY A CA 1
ATOM 1251 C C . GLY A 1 169 ? -15.709 -20.827 71.269 1.00 46.53 169 GLY A C 1
ATOM 1252 O O . GLY A 1 169 ? -15.507 -21.996 70.991 1.00 46.53 169 GLY A O 1
ATOM 1253 N N . ARG A 1 170 ? -14.866 -20.087 72.009 1.00 48.44 170 ARG A N 1
ATOM 1254 C CA . ARG A 1 170 ? -14.009 -20.566 73.119 1.00 48.44 170 ARG A CA 1
ATOM 1255 C C . ARG A 1 1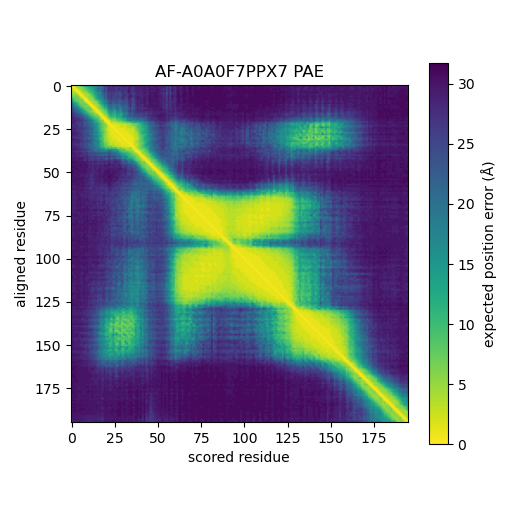70 ? -12.973 -21.663 72.819 1.00 48.44 170 ARG A C 1
ATOM 1257 O O . ARG A 1 170 ? -13.314 -22.826 72.702 1.00 48.44 170 ARG A O 1
ATOM 1264 N N . GLU A 1 171 ? -11.698 -21.322 73.010 1.00 46.44 171 GLU A N 1
ATOM 1265 C CA . GLU A 1 171 ? -10.952 -21.777 74.197 1.00 46.44 171 GLU A CA 1
ATOM 1266 C C . GLU A 1 171 ? -9.612 -21.033 74.333 1.00 46.44 171 GLU A C 1
ATOM 1268 O O . GLU A 1 171 ? -8.757 -21.041 73.451 1.00 46.44 171 GLU A O 1
ATOM 1273 N N . GLU A 1 172 ? -9.459 -20.354 75.471 1.00 51.72 172 GLU A N 1
ATOM 1274 C CA . GLU A 1 172 ? -8.170 -19.955 76.028 1.00 51.72 172 GLU A CA 1
ATOM 1275 C C . GLU A 1 172 ? -7.466 -21.187 76.622 1.00 51.72 172 GLU A C 1
ATOM 1277 O O . GLU A 1 172 ? -8.096 -21.996 77.299 1.00 51.72 172 GLU A O 1
ATOM 1282 N N . GLY A 1 173 ? -6.145 -21.280 76.458 1.00 43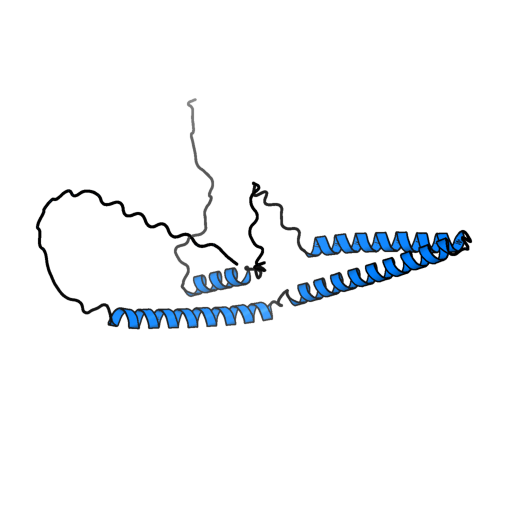.94 173 GLY A N 1
ATOM 1283 C CA . GLY A 1 173 ? -5.288 -22.241 77.165 1.00 43.94 173 GLY A CA 1
ATOM 1284 C C . GLY A 1 173 ? -3.926 -22.350 76.480 1.00 43.94 173 GLY A C 1
ATOM 1285 O O . GLY A 1 173 ? -3.758 -23.089 75.524 1.00 43.94 173 GLY A O 1
ATOM 1286 N N . SER A 1 174 ? -2.950 -21.492 76.787 1.00 49.16 174 SER A N 1
ATOM 1287 C CA . SER A 1 174 ? -1.995 -21.699 77.887 1.00 49.16 174 SER A CA 1
ATOM 1288 C C . SER A 1 174 ? -1.499 -23.146 77.994 1.00 49.16 174 SER A C 1
ATOM 1290 O O . SER A 1 174 ? -2.166 -23.963 78.608 1.00 49.16 174 SER A O 1
ATOM 1292 N N . THR A 1 175 ? -0.311 -23.439 77.451 1.00 44.62 175 THR A N 1
ATOM 1293 C CA . THR A 1 175 ? 0.832 -23.962 78.226 1.00 44.62 175 THR A CA 1
ATOM 1294 C C . THR A 1 175 ? 2.100 -23.982 77.374 1.00 44.62 175 THR A C 1
ATOM 1296 O O . THR A 1 175 ? 2.116 -24.468 76.247 1.00 44.62 175 THR A O 1
ATOM 1299 N N . ALA A 1 176 ? 3.171 -23.451 77.955 1.00 48.78 176 ALA A N 1
ATOM 1300 C CA . ALA A 1 176 ? 4.545 -23.553 77.494 1.00 48.78 176 ALA A CA 1
ATOM 1301 C C . ALA A 1 176 ? 5.067 -25.001 77.496 1.00 48.78 176 ALA A C 1
ATOM 1303 O O . ALA A 1 176 ? 4.639 -25.787 78.338 1.00 48.78 176 ALA A O 1
ATOM 1304 N N . SER A 1 177 ? 6.047 -25.293 76.629 1.00 47.62 177 SER A N 1
ATOM 1305 C CA . SER A 1 177 ? 7.248 -26.152 76.815 1.00 47.62 177 SER A CA 1
ATOM 1306 C C . SER A 1 177 ? 7.855 -26.401 75.422 1.00 47.62 177 SER A C 1
ATOM 1308 O O . SER A 1 177 ? 7.158 -26.863 74.532 1.00 47.62 177 SER A O 1
ATOM 1310 N N . ARG A 1 178 ? 9.052 -25.895 75.097 1.00 50.16 178 ARG A N 1
ATOM 1311 C CA . ARG A 1 178 ? 10.353 -26.550 75.340 1.00 50.16 178 ARG A CA 1
ATOM 1312 C C . ARG A 1 178 ? 10.401 -27.960 74.739 1.00 50.16 178 ARG A C 1
ATOM 1314 O O . ARG A 1 178 ? 9.800 -28.844 75.328 1.00 50.16 178 ARG A O 1
ATOM 1321 N N . ASP A 1 179 ? 11.160 -28.153 73.658 1.00 51.06 179 ASP A N 1
ATOM 1322 C CA . ASP A 1 179 ? 12.303 -29.083 73.630 1.00 51.06 179 ASP A CA 1
ATOM 1323 C C . ASP A 1 179 ? 13.076 -28.981 72.304 1.00 51.06 179 ASP A C 1
ATOM 1325 O O . ASP A 1 179 ? 12.494 -28.791 71.236 1.00 51.06 179 ASP A O 1
ATOM 1329 N N . GLU A 1 180 ? 14.399 -29.068 72.401 1.00 55.12 180 GLU A N 1
ATOM 1330 C CA . GLU A 1 180 ? 15.330 -29.147 71.279 1.00 55.12 180 GLU A CA 1
ATOM 1331 C C . GLU A 1 180 ? 15.408 -30.582 70.738 1.00 55.12 180 GLU A C 1
ATOM 1333 O O . GLU A 1 180 ? 15.314 -31.546 71.488 1.00 55.12 180 GLU A O 1
ATOM 1338 N N . GLY A 1 181 ? 15.683 -30.739 69.444 1.00 43.09 181 GLY A N 1
ATOM 1339 C CA . GLY A 1 181 ? 16.047 -32.034 68.865 1.00 43.09 181 GLY A CA 1
ATOM 1340 C C . GLY A 1 181 ? 16.178 -31.929 67.349 1.00 43.09 181 GLY A C 1
ATOM 1341 O O . GLY A 1 181 ? 15.191 -31.959 66.631 1.00 43.09 181 GLY A O 1
ATOM 1342 N N . SER A 1 182 ? 17.360 -31.588 66.835 1.00 47.41 182 SER A N 1
ATOM 1343 C CA . SER A 1 182 ? 18.380 -32.566 66.429 1.00 47.41 182 SER A CA 1
ATOM 1344 C C . SER A 1 182 ? 17.939 -33.448 65.254 1.00 47.41 182 SER A C 1
ATOM 1346 O O . SER A 1 182 ? 17.314 -34.481 65.448 1.00 47.41 182 SER A O 1
ATOM 1348 N N . GLY A 1 183 ? 18.384 -33.044 64.060 1.00 49.75 183 GLY A N 1
ATOM 1349 C CA . GLY A 1 183 ? 19.032 -33.896 63.062 1.00 49.75 183 GLY A CA 1
ATOM 1350 C C . GLY A 1 183 ? 18.347 -35.191 62.627 1.00 49.75 183 GLY A C 1
ATOM 1351 O O . GLY A 1 183 ? 18.383 -36.183 63.341 1.00 49.75 183 GLY A O 1
ATOM 1352 N N . GLN A 1 184 ? 17.965 -35.246 61.351 1.00 48.97 184 GLN A N 1
ATOM 1353 C CA . GLN A 1 184 ? 18.394 -36.372 60.525 1.00 48.97 184 GLN A CA 1
ATOM 1354 C C . GLN A 1 184 ? 18.384 -36.007 59.042 1.00 48.97 184 GLN A C 1
ATOM 1356 O O . GLN A 1 184 ? 17.346 -35.787 58.420 1.00 48.97 184 GLN A O 1
ATOM 1361 N N . GLU A 1 185 ? 19.598 -35.958 58.499 1.00 52.38 185 GLU A N 1
ATOM 1362 C CA . GLU A 1 185 ? 19.893 -36.244 57.105 1.00 52.38 185 GLU A CA 1
ATOM 1363 C C . GLU A 1 185 ? 19.093 -37.463 56.638 1.00 52.38 185 GLU A C 1
ATOM 1365 O O . GLU A 1 185 ? 19.114 -38.510 57.283 1.00 52.38 185 GLU A O 1
ATOM 1370 N N . ASN A 1 186 ? 18.466 -37.366 55.469 1.00 53.81 186 ASN A N 1
ATOM 1371 C CA . ASN A 1 186 ? 18.334 -38.538 54.624 1.00 53.81 186 ASN A CA 1
ATOM 1372 C C . ASN A 1 186 ? 18.532 -38.164 53.159 1.00 53.81 186 ASN A C 1
ATOM 1374 O O . ASN A 1 186 ? 17.699 -37.541 52.502 1.00 53.81 186 ASN A O 1
ATOM 1378 N N . SER A 1 187 ? 19.701 -38.587 52.688 1.00 51.22 187 SER A N 1
ATOM 1379 C CA . SER A 1 187 ? 20.000 -38.911 51.302 1.00 51.22 187 SER A CA 1
ATOM 1380 C C . SER A 1 187 ? 18.889 -39.738 50.658 1.00 51.22 187 SER A C 1
ATOM 1382 O O . SER A 1 187 ? 18.375 -40.656 51.284 1.00 51.22 187 SER A O 1
ATOM 1384 N N . ASN A 1 188 ? 18.616 -39.456 49.383 1.00 55.31 188 ASN A N 1
ATOM 1385 C CA . ASN A 1 188 ? 18.293 -40.394 48.293 1.00 55.31 188 ASN A CA 1
ATOM 1386 C C . ASN A 1 188 ? 18.179 -39.512 47.036 1.00 55.31 188 ASN A C 1
ATOM 1388 O O . ASN A 1 188 ? 17.245 -38.733 46.923 1.00 55.31 188 ASN A O 1
ATOM 1392 N N . ARG A 1 189 ? 19.148 -39.379 46.124 1.00 51.22 189 ARG A N 1
ATOM 1393 C CA . ARG A 1 189 ? 19.910 -40.353 45.320 1.00 51.22 189 ARG A CA 1
ATOM 1394 C C . ARG A 1 189 ? 19.043 -41.386 44.593 1.00 51.22 189 ARG A C 1
ATOM 1396 O O . ARG A 1 189 ? 18.890 -42.514 45.041 1.00 51.22 189 ARG A O 1
ATOM 1403 N N . THR A 1 190 ? 18.587 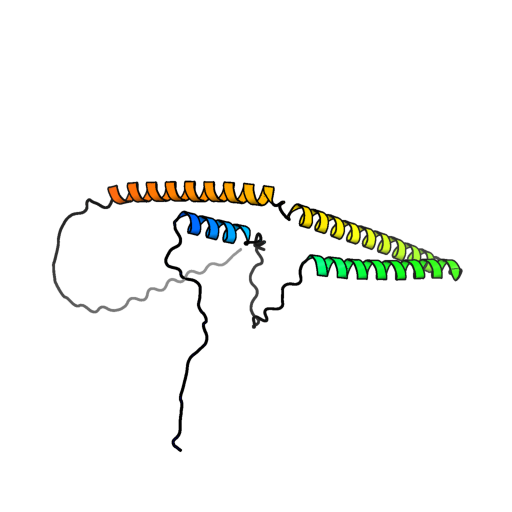-41.017 43.399 1.00 58.38 190 THR A N 1
ATOM 1404 C CA . THR A 1 190 ? 18.308 -41.906 42.247 1.00 58.38 190 THR A CA 1
ATOM 1405 C C . THR A 1 190 ? 18.223 -40.971 41.031 1.00 58.38 190 THR A C 1
ATOM 1407 O O . THR A 1 190 ? 17.375 -40.093 41.013 1.00 58.38 190 THR A O 1
ATOM 1410 N N . ARG A 1 191 ? 19.225 -40.825 40.149 1.00 53.25 191 ARG A N 1
ATOM 1411 C CA . ARG A 1 191 ? 19.801 -41.744 39.141 1.00 53.25 191 ARG A CA 1
ATOM 1412 C C . ARG A 1 191 ? 18.739 -42.434 38.275 1.00 53.25 191 ARG A C 1
ATOM 1414 O O . ARG A 1 191 ? 17.937 -43.168 38.834 1.00 53.25 191 ARG A O 1
ATOM 1421 N N . VAL A 1 192 ? 18.866 -42.228 36.952 1.00 54.16 192 VAL A N 1
ATOM 1422 C CA . VAL A 1 192 ? 18.515 -43.054 35.759 1.00 54.16 192 VAL A CA 1
ATOM 1423 C C . VAL A 1 192 ? 18.053 -42.063 34.669 1.00 54.16 192 VAL A C 1
ATOM 1425 O O . VAL A 1 192 ? 17.004 -41.453 34.809 1.00 54.16 192 VAL A O 1
ATOM 1428 N N . GLU A 1 193 ? 18.914 -41.565 33.775 1.00 53.78 193 GLU A N 1
ATOM 1429 C CA . GLU A 1 193 ? 19.408 -42.163 32.511 1.00 53.78 193 GLU A CA 1
ATOM 1430 C C . GLU A 1 193 ? 18.352 -42.775 31.565 1.00 53.78 193 GLU A C 1
ATOM 1432 O O . GLU A 1 193 ? 17.583 -43.646 31.951 1.00 53.78 193 GLU A O 1
ATOM 1437 N N . ALA A 1 194 ? 18.487 -42.386 30.288 1.00 49.00 194 ALA A N 1
ATOM 1438 C CA . ALA A 1 194 ? 18.060 -43.047 29.048 1.00 49.00 194 ALA A CA 1
ATOM 1439 C C . ALA A 1 194 ? 16.590 -42.916 28.593 1.00 49.00 194 ALA A C 1
ATOM 1441 O O . ALA A 1 194 ? 15.716 -43.668 29.021 1.00 49.00 194 ALA A O 1
ATOM 1442 N N . ARG A 1 195 ? 16.359 -42.114 27.545 1.00 49.91 195 ARG A N 1
ATOM 1443 C CA . ARG A 1 195 ? 16.440 -42.565 26.141 1.00 49.91 195 ARG A CA 1
ATOM 1444 C C . ARG A 1 195 ? 16.481 -41.394 25.167 1.00 49.91 195 ARG A C 1
ATOM 1446 O O . ARG A 1 195 ? 15.855 -40.362 25.480 1.00 49.91 195 ARG A O 1
#

Nearest PDB structures (foldseek):
  3q84-assembly1_A  TM=5.631E-01  e=4.722E-01  Homo sapiens
  1s94-assembly2_B  TM=5.265E-01  e=3.180E+00  Doryteuthis pealeii
  3lg7-assembly1_B  TM=4.939E-01  e=2.990E+00  synthetic construct
  6h2e-assembly1_P-2  TM=4.972E-01  e=8.001E+00  Aeromonas hydrophila subsp. hydrophila AL09-71
  3g67-assembly1_B  TM=4.290E-01  e=8.001E+00  Thermotoga maritima

Sequence (195 aa):
MTEPFGCAAGAMLSGPDRSGLDEAGLIDRLVELVLALEPVEIKQQGADEATDGPVSAPVPEPTLLAESTRKMLAQMRAVLDREAARLGADGTEGKAAVDQVALIARTLEKIDQMERLIAEDQARSTSRTLSPDEREQLRQTVRQLILTAAERLAVERANGAAESGGEDGREEGSTASRDEGSGQENSNRTRVEAR

Solvent-accessible surface area (backbone atoms only — not comparable to full-atom values): 12802 Å² total; per-residue (Å²): 137,82,87,88,81,85,81,88,80,84,86,70,90,72,72,81,80,90,81,76,70,49,74,66,56,49,50,53,51,50,47,50,52,58,69,66,52,71,84,75,79,79,71,91,68,78,91,81,84,89,84,87,80,91,75,84,64,79,78,74,57,72,64,62,55,53,52,52,51,50,53,51,50,54,51,52,46,56,51,47,54,48,52,51,52,45,49,66,69,70,65,57,78,51,70,69,47,54,53,49,49,51,51,47,52,55,49,51,55,51,47,53,53,50,54,50,52,54,51,53,50,48,54,50,52,60,66,63,56,63,50,75,67,56,47,49,52,49,46,53,50,51,52,54,51,51,51,54,50,50,54,51,54,51,51,52,51,59,56,53,60,67,72,72,74,77,84,78,80,89,83,88,78,93,80,92,79,89,83,89,80,79,87,79,90,76,90,80,92,78,91,81,85,88,132

Foldseek 3Di:
DDDDDDDDDDPDPPDDDPPDDDPVNVLLVVLVVVVPDDPPPPPPDDDDDDDDDDPPDPPPDPVVVLVVVLVVLVVLLVVLVVVLVVLVVVVPDDPVSVVSNVVSVVVNVVSVVVNVVSVVVVVVVVVVPQDPVRSVVSSVVSSVVVVVVVVVVVVVVVVVVVVVPDDDDDDDDDDDDDDDDDDDDDDDDDDDDDD

pLDDT: mean 70.03, std 19.82, range [33.81, 97.88]